Protein AF-A0A7S4IMK6-F1 (afdb_monomer)

Nearest PDB structures (foldseek):
  8j07-assembly1_y  TM=9.327E-01  e=2.701E-10  Homo sapiens
  8x2u-assembly1_M  TM=8.574E-01  e=1.841E-10  Mus musculus
  7jtk-assembly1_i  TM=9.291E-01  e=7.039E-09  Chlamydomonas reinhardtii
  7jrj-assembly1_K  TM=9.302E-01  e=2.218E-05  Chlamydomonas reinhardtii
  7ung-assembly1_5  TM=8.512E-01  e=5.422E-04  Homo sapiens

Organism: NCBI:txid72548

Foldseek 3Di:
DAADAPVQAAAEEEAPPADPVVVVQADPPPSRYDHDHDAQQQQHKDFDWAADPPDDQDDDPPDDGRTDTFAMDAADPPDDPPGDAHDQAQQRGSLSHQWDKDFDLVPPTHQRDHPPDLQRHQRHNHPVSHRIDTGGGPDDCPPPPVAGNGGDARVVGDDPDDDAQDPVLLVCVPPVDDDDDDDDDDDCRLVVVCVQLDDLALVVCCVPPCRHQQVVQNDGSNRRPDDGAPDDVRSVVVCCVVPVPDPPDDDDDPVRVVCCCVPQPCPLLVVLVVVLVVVVDPDSVVSSVVSCVQPPPPDDNDDD

Mean predicted aligned error: 15.43 Å

Sequence (304 aa):
RGKMVPAGGVFVLYHPQCSDVIRTALPPDDRCSQPQTELSNGNDAMALVKLIPGVQPVVNEGASLPYNVIDCMGVFAVEVGKCGKPWPVAGVVAASKDKTLVRKSTVIAGNPVAWDCPFESSQGTNAASSEWVILKKDTTFDDALKWSLSSWEASPPRAAALLPGSFEASIAHLTSSPSMVLVLSGQGAIAKWNALLGPVDPTIAKVRCPGCLRARFGMDATRNVGFGSSNAAAAFQEIKFFFPKSLIDPVPSGKQAKDYVTEAITPTLTAGLVELCRTKPANPVQWLAAWLASNNPNSPITMD

Solvent-accessible surface area (backbone atoms only — not comparable to full-atom values): 18354 Å² total; per-residue (Å²): 133,76,74,53,63,59,93,63,45,47,72,46,78,42,49,86,85,53,56,66,73,59,65,75,55,51,59,92,53,70,41,24,43,45,80,40,91,83,68,77,81,21,50,56,51,49,70,48,66,46,72,41,88,95,50,66,89,62,84,53,91,96,53,83,69,40,46,46,68,45,23,50,44,48,56,70,85,88,64,69,100,70,78,81,54,40,42,54,35,29,61,36,79,34,38,54,33,84,35,35,77,40,74,40,59,82,61,86,68,64,46,57,44,49,55,83,42,45,89,78,12,55,38,11,63,29,70,83,65,15,47,43,44,85,45,57,55,86,64,56,48,81,85,82,60,82,41,48,68,76,37,65,71,52,55,75,65,72,76,77,82,61,56,73,59,36,70,68,34,40,53,57,54,62,69,69,50,93,76,89,85,85,87,81,84,62,92,61,36,59,62,55,51,42,59,47,37,41,48,64,38,12,74,58,6,46,71,78,38,54,85,17,49,9,30,71,67,22,77,34,45,55,53,26,81,72,87,66,56,89,45,72,69,52,38,52,53,52,44,45,69,79,40,71,84,58,94,71,75,70,83,68,50,78,64,56,49,48,51,46,43,59,70,74,42,40,64,59,51,52,54,47,53,54,51,46,71,72,67,64,57,97,53,57,69,64,50,45,53,52,51,49,68,77,62,38,90,89,52,83,85,80,82,129

Structure (mmCIF, N/CA/C/O backbone):
data_AF-A0A7S4IMK6-F1
#
_entry.id   AF-A0A7S4IMK6-F1
#
loop_
_atom_site.group_PDB
_atom_site.id
_atom_site.type_symbol
_atom_site.label_atom_id
_atom_site.label_alt_id
_atom_site.label_comp_id
_atom_site.label_asym_id
_atom_site.label_entity_id
_atom_site.label_seq_id
_atom_site.pdbx_PDB_ins_code
_atom_site.Cartn_x
_atom_site.Cartn_y
_atom_site.Cartn_z
_atom_site.occupancy
_atom_site.B_iso_or_equiv
_atom_site.auth_seq_id
_atom_site.auth_comp_id
_atom_site.auth_asym_id
_atom_site.auth_atom_id
_atom_site.pdbx_PDB_model_num
ATOM 1 N N . ARG A 1 1 ? -0.684 -16.336 -25.393 1.00 51.22 1 ARG A N 1
ATOM 2 C CA . ARG A 1 1 ? -0.253 -16.047 -24.000 1.00 51.22 1 ARG A CA 1
ATOM 3 C C . ARG A 1 1 ? 0.036 -14.550 -23.929 1.00 51.22 1 ARG A C 1
ATOM 5 O O . ARG A 1 1 ? 0.621 -14.052 -24.878 1.00 51.22 1 ARG A O 1
ATOM 12 N N . GLY A 1 2 ? -0.443 -13.832 -22.911 1.00 71.56 2 GLY A N 1
ATOM 13 C CA . GLY A 1 2 ? -0.190 -12.388 -22.782 1.00 71.56 2 GLY A CA 1
ATOM 14 C C . GLY A 1 2 ? 1.269 -12.073 -22.432 1.00 71.56 2 GLY A C 1
ATOM 15 O O . GLY A 1 2 ? 2.002 -12.967 -22.002 1.00 71.56 2 GLY A O 1
ATOM 16 N N . LYS A 1 3 ? 1.676 -10.812 -22.617 1.00 78.88 3 LYS A N 1
ATOM 17 C CA . LYS A 1 3 ? 2.961 -10.284 -22.129 1.00 78.88 3 LYS A CA 1
ATOM 18 C C . LYS A 1 3 ? 2.961 -10.216 -20.601 1.00 78.88 3 LYS A C 1
ATOM 20 O O . LYS A 1 3 ? 1.905 -10.054 -19.991 1.00 78.88 3 LYS A O 1
ATOM 25 N N . MET A 1 4 ? 4.126 -10.387 -19.984 1.00 74.00 4 MET A N 1
ATOM 26 C CA . MET A 1 4 ? 4.274 -10.468 -18.531 1.00 74.00 4 MET A CA 1
ATOM 27 C C . MET A 1 4 ? 5.659 -9.976 -18.122 1.00 74.00 4 MET A C 1
ATOM 29 O O . MET A 1 4 ? 6.632 -10.222 -18.822 1.00 74.00 4 MET A O 1
ATOM 33 N N . VAL A 1 5 ? 5.741 -9.324 -16.965 1.00 74.62 5 VAL A N 1
ATOM 34 C CA . VAL A 1 5 ? 7.001 -8.888 -16.357 1.00 74.62 5 VAL A CA 1
ATOM 35 C C . VAL A 1 5 ? 6.963 -9.297 -14.887 1.00 74.62 5 VAL A C 1
ATOM 37 O O . VAL A 1 5 ? 6.050 -8.868 -14.176 1.00 74.62 5 VAL A O 1
ATOM 40 N N . PRO A 1 6 ? 7.886 -10.150 -14.411 1.00 70.62 6 PRO A N 1
ATOM 41 C CA . PRO A 1 6 ? 8.004 -10.450 -12.988 1.00 70.62 6 PRO A CA 1
ATOM 42 C C . PRO A 1 6 ? 8.320 -9.193 -12.169 1.00 70.62 6 PRO A C 1
ATOM 44 O O . PRO A 1 6 ? 8.852 -8.213 -12.688 1.00 70.62 6 PRO A O 1
ATOM 47 N N . ALA A 1 7 ? 8.043 -9.217 -10.865 1.00 68.75 7 ALA A N 1
ATOM 48 C CA . ALA A 1 7 ? 8.481 -8.140 -9.981 1.00 68.75 7 ALA A CA 1
ATOM 49 C C . ALA A 1 7 ? 10.016 -8.001 -10.032 1.00 68.75 7 ALA A C 1
ATOM 51 O O . ALA A 1 7 ? 10.724 -8.985 -9.845 1.00 68.75 7 ALA A O 1
ATOM 52 N N . GLY A 1 8 ? 10.515 -6.789 -10.305 1.00 68.69 8 GLY A N 1
ATOM 53 C CA . GLY A 1 8 ? 11.949 -6.527 -10.511 1.00 68.69 8 GLY A CA 1
ATOM 54 C C . GLY A 1 8 ? 12.493 -6.965 -11.879 1.00 68.69 8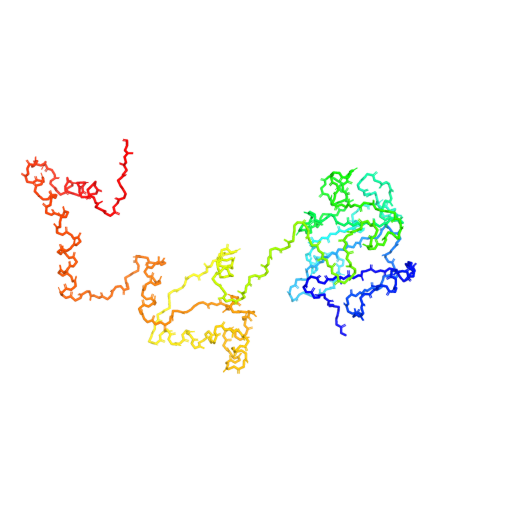 GLY A C 1
ATOM 55 O O . GLY A 1 8 ? 13.666 -6.742 -12.168 1.00 68.69 8 GLY A O 1
ATOM 56 N N . GLY A 1 9 ? 11.648 -7.568 -12.719 1.00 69.94 9 GLY A N 1
ATOM 57 C CA . GLY A 1 9 ? 11.980 -7.927 -14.089 1.00 69.94 9 GLY A CA 1
ATOM 58 C C . GLY A 1 9 ? 11.972 -6.722 -15.026 1.00 69.94 9 GLY A C 1
ATOM 59 O O . GLY A 1 9 ? 11.394 -5.674 -14.732 1.00 69.94 9 GLY A O 1
ATOM 60 N N . VAL A 1 10 ? 12.600 -6.905 -16.182 1.00 75.31 10 VAL A N 1
ATOM 61 C CA . VAL A 1 10 ? 12.696 -5.905 -17.246 1.00 75.31 10 VAL A CA 1
ATOM 62 C C . VAL A 1 10 ? 11.783 -6.317 -18.397 1.00 75.31 10 VAL A C 1
ATOM 64 O O . VAL A 1 10 ? 11.742 -7.489 -18.774 1.00 75.31 10 VAL A O 1
ATOM 67 N N . PHE A 1 11 ? 11.061 -5.348 -18.963 1.00 79.44 11 PHE A N 1
ATOM 68 C CA . PHE A 1 11 ? 10.372 -5.516 -20.239 1.00 79.44 11 PHE A CA 1
ATOM 69 C C . PHE A 1 11 ? 11.110 -4.763 -21.333 1.00 79.44 11 PHE A C 1
ATOM 71 O O . PHE A 1 11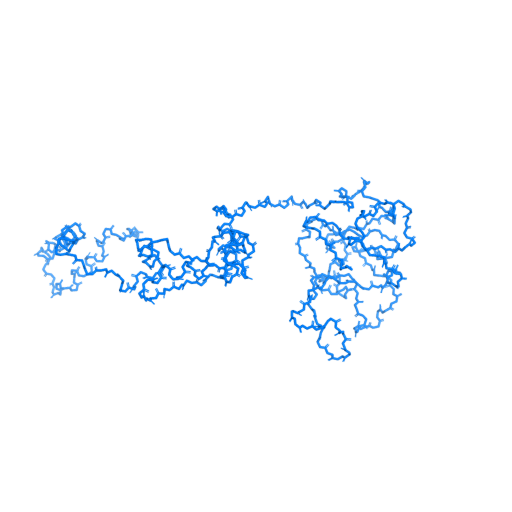 ? 11.350 -3.565 -21.194 1.00 79.44 11 PHE A O 1
ATOM 78 N N . VAL A 1 12 ? 11.443 -5.447 -22.425 1.00 80.81 12 VAL A N 1
ATOM 79 C CA . VAL A 1 12 ? 12.240 -4.852 -23.503 1.00 80.81 12 VAL A CA 1
ATOM 80 C C . VAL A 1 12 ? 11.377 -4.591 -24.731 1.00 80.81 12 VAL A C 1
ATOM 82 O O . VAL A 1 12 ? 10.888 -5.519 -25.375 1.00 80.81 12 VAL A O 1
ATOM 85 N N . LEU A 1 13 ? 11.229 -3.316 -25.085 1.00 82.06 13 LEU A N 1
ATOM 86 C CA . LEU A 1 13 ? 10.708 -2.881 -26.381 1.00 82.06 13 LEU A CA 1
ATOM 87 C C . LEU A 1 13 ? 11.893 -2.646 -27.315 1.00 82.06 13 LEU A C 1
ATOM 89 O O . LEU A 1 13 ? 12.803 -1.897 -26.965 1.00 82.06 13 LEU A O 1
ATOM 93 N N . TYR A 1 14 ? 11.913 -3.308 -28.473 1.00 81.50 14 TYR A N 1
ATOM 94 C CA . TYR A 1 14 ? 13.054 -3.231 -29.390 1.00 81.50 14 TYR A CA 1
ATOM 95 C C . TYR A 1 14 ? 12.622 -3.191 -30.853 1.00 81.50 14 TYR A C 1
ATOM 97 O O . TYR A 1 14 ? 11.609 -3.771 -31.232 1.00 81.50 14 TYR A O 1
ATOM 105 N N . HIS A 1 15 ? 13.422 -2.542 -31.696 1.00 84.94 15 HIS A N 1
ATOM 106 C CA . HIS A 1 15 ? 13.248 -2.614 -33.142 1.00 84.94 15 HIS A CA 1
ATOM 107 C C . HIS A 1 15 ? 14.004 -3.833 -33.698 1.00 84.94 15 HIS A C 1
ATOM 109 O O . HIS A 1 15 ? 15.162 -4.024 -33.322 1.00 84.94 15 HIS A O 1
ATOM 115 N N . PRO A 1 16 ? 13.443 -4.641 -34.620 1.00 84.75 16 PRO A N 1
ATOM 116 C CA . PRO A 1 16 ? 14.133 -5.821 -35.160 1.00 84.75 16 PRO A CA 1
ATOM 117 C C . PRO A 1 16 ? 15.492 -5.530 -35.816 1.00 84.75 16 PRO A C 1
ATOM 119 O O . PRO A 1 16 ? 16.365 -6.395 -35.843 1.00 84.75 16 PRO A O 1
ATOM 122 N N . GLN A 1 17 ? 15.693 -4.304 -36.308 1.00 84.50 17 GLN A N 1
ATOM 123 C CA . GLN A 1 17 ? 16.962 -3.842 -36.888 1.00 84.50 17 GLN A CA 1
ATOM 124 C C . GLN A 1 17 ? 17.967 -3.292 -35.853 1.00 84.50 17 GLN A C 1
ATOM 126 O O . GLN A 1 17 ? 18.958 -2.687 -36.254 1.00 84.50 17 GLN A O 1
ATOM 131 N N . CYS A 1 18 ? 17.742 -3.456 -34.541 1.00 79.94 18 CYS A N 1
ATOM 132 C CA . CYS A 1 18 ? 18.736 -3.076 -33.528 1.00 79.94 18 CYS A CA 1
ATOM 133 C C . CYS A 1 18 ? 20.044 -3.882 -33.679 1.00 79.94 18 CYS A C 1
ATOM 135 O O . CYS A 1 18 ? 20.118 -4.826 -34.468 1.00 79.94 18 CYS A O 1
ATOM 137 N N . SER A 1 19 ? 21.104 -3.502 -32.963 1.00 83.69 19 SER A N 1
ATOM 138 C CA . SER A 1 19 ? 22.389 -4.205 -33.050 1.00 83.69 19 SER A CA 1
ATOM 139 C C . SER A 1 19 ? 22.274 -5.683 -32.643 1.00 83.69 19 SER A C 1
ATOM 141 O O . SER A 1 19 ? 21.432 -6.054 -31.819 1.00 83.69 19 SER A O 1
ATOM 143 N N . ASP A 1 20 ? 23.141 -6.539 -33.200 1.00 84.00 20 ASP A N 1
ATOM 144 C CA . ASP A 1 20 ? 23.176 -7.970 -32.857 1.00 84.00 20 ASP A CA 1
ATOM 145 C C . ASP A 1 20 ? 23.332 -8.197 -31.355 1.00 84.00 20 ASP A C 1
ATOM 147 O O . ASP A 1 20 ? 22.626 -9.024 -30.789 1.00 84.00 20 ASP A O 1
ATOM 151 N N . VAL A 1 21 ? 24.176 -7.392 -30.705 1.00 79.94 21 VAL A N 1
ATOM 152 C CA . VAL A 1 21 ? 24.424 -7.452 -29.259 1.00 79.94 21 VAL A CA 1
ATOM 153 C C . VAL A 1 21 ? 23.125 -7.310 -28.460 1.00 79.94 21 VAL A C 1
ATOM 155 O O . VAL A 1 21 ? 22.893 -8.075 -27.525 1.00 79.94 21 VAL A O 1
ATOM 158 N N . ILE A 1 22 ? 22.245 -6.376 -28.845 1.00 78.00 22 ILE A N 1
ATOM 159 C CA . ILE A 1 22 ? 20.951 -6.175 -28.177 1.00 78.00 22 ILE A CA 1
ATOM 160 C C . ILE A 1 22 ? 20.009 -7.348 -28.466 1.00 78.00 22 ILE A C 1
ATOM 162 O O . ILE A 1 22 ? 19.368 -7.844 -27.542 1.00 78.00 22 ILE A O 1
ATOM 166 N N . ARG A 1 23 ? 19.942 -7.826 -29.719 1.00 81.81 23 ARG A N 1
ATOM 167 C CA . ARG A 1 23 ? 19.078 -8.963 -30.093 1.00 81.81 23 ARG A CA 1
ATOM 168 C C . ARG A 1 23 ? 19.442 -10.245 -29.352 1.00 81.81 23 ARG A C 1
ATOM 170 O O . ARG A 1 23 ? 18.549 -10.952 -28.895 1.00 81.81 23 ARG A O 1
ATOM 177 N N . THR A 1 24 ? 20.733 -10.547 -29.232 1.00 82.81 24 THR A N 1
ATOM 178 C CA . THR A 1 24 ? 21.207 -11.767 -28.563 1.00 82.81 24 THR A CA 1
ATOM 179 C C . THR A 1 24 ? 21.047 -11.719 -27.049 1.00 82.81 24 THR A C 1
ATOM 181 O O . THR A 1 24 ? 21.027 -12.767 -26.413 1.00 82.81 24 THR A O 1
ATOM 184 N N . ALA A 1 25 ? 20.931 -10.521 -26.473 1.00 79.19 25 ALA A N 1
ATOM 185 C CA . ALA A 1 25 ? 20.822 -10.324 -25.033 1.00 79.19 25 ALA A CA 1
ATOM 186 C C . ALA A 1 25 ? 19.367 -10.206 -24.532 1.00 79.19 25 ALA A C 1
ATOM 188 O O . ALA A 1 25 ? 19.149 -10.040 -23.332 1.00 79.19 25 ALA A O 1
ATOM 189 N N . LEU A 1 26 ? 18.368 -10.286 -25.425 1.00 82.06 26 LEU A N 1
ATOM 190 C CA . LEU A 1 26 ? 16.951 -10.222 -25.056 1.00 82.06 26 LEU A CA 1
ATOM 191 C C . LEU A 1 26 ? 16.582 -11.285 -24.001 1.00 82.06 26 LEU A C 1
ATOM 193 O O . LEU A 1 26 ? 17.149 -12.381 -24.009 1.00 82.06 26 LEU A O 1
ATOM 197 N N . PRO A 1 27 ? 15.598 -11.004 -23.120 1.00 78.62 27 PRO A N 1
ATOM 198 C CA . PRO A 1 27 ? 15.122 -11.978 -22.148 1.00 78.62 27 PRO A CA 1
ATOM 199 C C . PRO A 1 27 ? 14.748 -13.319 -22.808 1.00 78.62 27 PRO A C 1
ATOM 201 O O . PRO A 1 27 ? 14.028 -13.306 -23.810 1.00 78.62 27 PRO A O 1
ATOM 204 N N . PRO A 1 28 ? 15.153 -14.472 -22.234 1.00 77.69 28 PRO A N 1
ATOM 205 C CA . PRO A 1 28 ? 14.821 -15.788 -22.788 1.00 77.69 28 PRO A CA 1
ATOM 206 C C . PRO A 1 28 ? 13.312 -16.068 -22.861 1.00 77.69 28 PRO A C 1
ATOM 208 O O . PRO A 1 28 ? 12.866 -16.857 -23.690 1.00 77.69 28 PRO A O 1
ATOM 211 N N . ASP A 1 29 ? 12.524 -15.443 -21.979 1.00 81.56 29 ASP A N 1
ATOM 212 C CA . ASP A 1 29 ? 11.062 -15.488 -22.013 1.00 81.56 29 ASP A CA 1
ATOM 213 C C . ASP A 1 29 ? 10.533 -14.423 -22.986 1.00 81.56 29 ASP A C 1
ATOM 215 O O . ASP A 1 29 ? 10.597 -13.220 -22.720 1.00 81.56 29 ASP A O 1
ATOM 219 N N . ASP A 1 30 ? 9.964 -14.872 -24.103 1.00 82.38 30 ASP A N 1
ATOM 220 C CA . ASP A 1 30 ? 9.384 -14.037 -25.163 1.00 82.38 30 ASP A CA 1
ATOM 221 C C . ASP A 1 30 ? 8.196 -13.171 -24.695 1.00 82.38 30 ASP A C 1
ATOM 223 O O . ASP A 1 30 ? 7.773 -12.225 -25.374 1.00 82.38 30 ASP A O 1
ATOM 227 N N . ARG A 1 31 ? 7.652 -13.454 -23.505 1.00 82.56 31 ARG A N 1
ATOM 228 C CA . ARG A 1 31 ? 6.633 -12.624 -22.852 1.00 82.56 31 ARG A CA 1
ATOM 229 C C . ARG A 1 31 ? 7.206 -11.373 -22.202 1.00 82.56 31 ARG A C 1
ATOM 231 O O . ARG A 1 31 ? 6.407 -10.489 -21.900 1.00 82.56 31 ARG A O 1
ATOM 238 N N . CYS A 1 32 ? 8.524 -11.299 -22.007 1.00 83.00 32 CYS A N 1
ATOM 239 C CA . CYS A 1 32 ? 9.240 -10.177 -21.392 1.00 83.00 32 CYS A CA 1
ATOM 240 C C . CYS A 1 32 ? 9.838 -9.206 -22.427 1.00 83.00 32 CYS A C 1
ATOM 242 O O . CYS A 1 32 ? 10.531 -8.257 -22.066 1.00 83.00 32 CYS A O 1
ATOM 244 N N . SER A 1 33 ? 9.598 -9.420 -23.720 1.00 86.25 33 SER A N 1
ATOM 245 C CA . SER A 1 33 ? 10.023 -8.494 -24.770 1.00 86.25 33 SER A CA 1
ATOM 246 C C . SER A 1 33 ? 8.980 -8.381 -25.877 1.00 86.25 33 SER A C 1
ATOM 248 O O . SER A 1 33 ? 8.096 -9.231 -26.013 1.00 86.25 33 SER A O 1
ATOM 250 N N . GLN A 1 34 ? 9.028 -7.302 -26.656 1.00 86.31 34 GLN A N 1
ATOM 251 C CA . GLN A 1 34 ? 8.150 -7.115 -27.807 1.00 86.31 34 GLN A CA 1
ATOM 252 C C . GLN A 1 34 ? 8.872 -6.341 -28.922 1.00 86.31 34 GLN A C 1
ATOM 254 O O . GLN A 1 34 ? 9.348 -5.230 -28.669 1.00 86.31 34 GLN A O 1
ATOM 259 N N . PRO A 1 35 ? 8.919 -6.889 -30.153 1.00 87.19 35 PRO A N 1
ATOM 260 C CA . PRO A 1 35 ? 9.402 -6.146 -31.304 1.00 87.19 35 PRO A CA 1
ATOM 261 C C . PRO A 1 35 ? 8.411 -5.044 -31.704 1.00 87.19 35 PRO A C 1
ATOM 263 O O . PRO A 1 35 ? 7.194 -5.247 -31.665 1.00 87.19 35 PRO A O 1
ATOM 266 N N . GLN A 1 36 ? 8.946 -3.899 -32.119 1.00 83.69 36 GLN A N 1
ATOM 267 C CA . GLN A 1 36 ? 8.224 -2.759 -32.684 1.00 83.69 36 GLN A CA 1
ATOM 268 C C . GLN A 1 36 ? 8.763 -2.498 -34.092 1.00 83.69 36 GLN A C 1
ATOM 270 O O . GLN A 1 36 ? 9.960 -2.286 -34.248 1.00 83.69 36 GLN A O 1
ATOM 275 N N . THR A 1 37 ? 7.914 -2.560 -35.117 1.00 77.94 37 THR A N 1
ATOM 276 C CA . THR A 1 37 ? 8.317 -2.399 -36.533 1.00 77.94 37 THR A CA 1
ATOM 277 C C . THR A 1 37 ? 7.877 -1.078 -37.152 1.00 77.94 37 THR A C 1
ATOM 279 O O . THR A 1 37 ? 8.387 -0.698 -38.199 1.00 77.94 37 THR A O 1
ATOM 282 N N . GLU A 1 38 ? 6.927 -0.389 -36.526 1.00 72.75 38 GLU A N 1
ATOM 283 C CA . GLU A 1 38 ? 6.243 0.768 -37.117 1.00 72.75 38 GLU A CA 1
ATOM 284 C C . GLU A 1 38 ? 6.576 2.081 -36.394 1.00 72.75 38 GLU A C 1
ATOM 286 O O . GLU A 1 38 ? 6.586 3.135 -37.020 1.00 72.75 38 GLU A O 1
ATOM 291 N N . LEU A 1 39 ? 6.907 2.016 -35.100 1.00 69.81 39 LEU A N 1
ATOM 292 C CA . LEU A 1 39 ? 7.062 3.168 -34.206 1.00 69.81 39 LEU A CA 1
ATOM 293 C C . LEU A 1 39 ? 8.490 3.227 -33.641 1.00 69.81 39 LEU A C 1
ATOM 295 O O . LEU A 1 39 ? 8.741 2.829 -32.502 1.00 69.81 39 LEU A O 1
ATOM 299 N N . SER A 1 40 ? 9.475 3.594 -34.466 1.00 72.38 40 SER A N 1
ATOM 300 C CA . SER A 1 40 ? 10.901 3.602 -34.076 1.00 72.38 40 SER A CA 1
ATOM 301 C C . SER A 1 40 ? 11.779 4.595 -34.850 1.00 72.38 40 SER A C 1
ATOM 303 O O . SER A 1 40 ? 12.999 4.439 -34.894 1.00 72.38 40 SER A O 1
ATOM 305 N N . ASN A 1 41 ? 11.205 5.624 -35.476 1.00 79.56 41 ASN A N 1
ATOM 306 C CA . ASN A 1 41 ? 11.990 6.592 -36.261 1.00 79.56 41 ASN A CA 1
ATOM 307 C C . ASN A 1 41 ? 12.490 7.794 -35.411 1.00 79.56 41 ASN A C 1
ATOM 309 O O . ASN A 1 41 ? 13.182 8.686 -35.919 1.00 79.56 41 ASN A O 1
ATOM 313 N N . GLY A 1 42 ? 12.134 7.802 -34.120 1.00 83.69 42 GLY A N 1
ATOM 314 C CA . GLY A 1 42 ? 12.456 8.835 -33.137 1.00 83.69 42 GLY A CA 1
ATOM 315 C C . GLY A 1 42 ? 11.430 9.964 -33.026 1.00 83.69 42 GLY A C 1
ATOM 316 O O . GLY A 1 42 ? 11.621 10.831 -32.187 1.00 83.69 42 GLY A O 1
ATOM 317 N N . ASN A 1 43 ? 10.364 9.972 -33.834 1.00 83.88 43 ASN A N 1
ATOM 318 C CA . ASN A 1 43 ? 9.239 10.917 -33.763 1.00 83.88 43 ASN A CA 1
ATOM 319 C C . ASN A 1 43 ? 7.915 10.255 -33.328 1.00 83.88 43 ASN A C 1
ATOM 321 O O . ASN A 1 43 ? 6.855 10.875 -33.431 1.00 83.88 43 ASN A O 1
ATOM 325 N N . ASP A 1 44 ? 8.000 9.033 -32.792 1.00 83.75 44 ASP A N 1
ATOM 326 C CA . ASP A 1 44 ? 6.881 8.226 -32.303 1.00 83.75 44 ASP A CA 1
ATOM 327 C C . ASP A 1 44 ? 6.742 8.274 -30.772 1.00 83.75 44 ASP A C 1
ATOM 329 O O . ASP A 1 44 ? 7.732 8.212 -30.041 1.00 83.75 44 ASP A O 1
ATOM 333 N N . ALA A 1 45 ? 5.512 8.419 -30.278 1.00 83.31 45 ALA A N 1
ATOM 334 C CA . ALA A 1 45 ? 5.236 8.522 -28.848 1.00 83.31 45 ALA A CA 1
ATOM 335 C C . ALA A 1 45 ? 4.839 7.169 -28.249 1.00 83.31 45 ALA A C 1
ATOM 337 O O . ALA A 1 45 ? 4.156 6.360 -28.879 1.00 83.31 45 ALA A O 1
ATOM 338 N N . MET A 1 46 ? 5.251 6.932 -27.006 1.00 84.69 46 MET A N 1
ATOM 339 C CA . MET A 1 46 ? 4.988 5.696 -26.269 1.00 84.69 46 MET A CA 1
ATOM 340 C C . MET A 1 46 ? 4.552 6.013 -24.843 1.00 84.69 46 MET A C 1
ATOM 342 O O . MET A 1 46 ? 5.074 6.930 -24.214 1.00 84.69 46 MET A O 1
ATOM 346 N N . ALA A 1 47 ? 3.582 5.264 -24.322 1.00 86.56 47 ALA A N 1
ATOM 347 C CA . ALA A 1 47 ? 3.053 5.470 -22.981 1.00 86.56 47 ALA A CA 1
ATOM 348 C C . ALA A 1 47 ? 2.873 4.145 -22.252 1.00 86.56 47 ALA A C 1
ATOM 350 O O . ALA A 1 47 ? 2.402 3.156 -22.819 1.00 86.56 47 ALA A O 1
ATOM 351 N N . LEU A 1 48 ? 3.201 4.157 -20.963 1.00 86.62 48 LEU A N 1
ATOM 352 C CA . LEU A 1 48 ? 2.764 3.138 -20.027 1.00 86.62 48 LEU A CA 1
ATOM 353 C C . LEU A 1 48 ? 1.380 3.528 -19.520 1.00 86.62 48 LEU A C 1
ATOM 355 O O . LEU A 1 48 ? 1.192 4.630 -19.005 1.00 86.62 48 LEU A O 1
ATOM 359 N N . VAL A 1 49 ? 0.414 2.621 -19.640 1.00 87.19 49 VAL A N 1
ATOM 360 C CA . VAL A 1 49 ? -0.983 2.912 -19.314 1.00 87.19 49 VAL A CA 1
ATOM 361 C C . VAL A 1 49 ? -1.583 1.863 -18.385 1.00 87.19 49 VAL A C 1
ATOM 363 O O . VAL A 1 49 ? -1.259 0.677 -18.453 1.00 87.19 49 VAL A O 1
ATOM 366 N N . LYS A 1 50 ? -2.494 2.302 -17.517 1.00 86.56 50 LYS A N 1
ATOM 367 C CA . LYS A 1 50 ? -3.329 1.442 -16.678 1.00 86.56 50 LYS A CA 1
ATOM 368 C C . LYS A 1 50 ? -4.728 1.382 -17.267 1.00 86.56 50 LYS A C 1
ATOM 370 O O . LYS A 1 50 ? -5.434 2.387 -17.257 1.00 86.56 50 LYS A O 1
ATOM 375 N N . LEU A 1 51 ? -5.133 0.205 -17.732 1.00 83.56 51 LEU A N 1
ATOM 376 C CA . LEU A 1 51 ? -6.495 -0.019 -18.217 1.00 83.56 51 LEU A CA 1
ATOM 377 C C . LEU A 1 51 ? -7.519 0.223 -17.104 1.00 83.56 51 LEU A C 1
ATOM 379 O O . LEU A 1 51 ? -7.298 -0.151 -15.946 1.00 83.56 51 LEU A O 1
ATOM 383 N N . ILE A 1 52 ? -8.648 0.826 -17.470 1.00 83.94 52 ILE A N 1
ATOM 384 C CA . ILE A 1 52 ? -9.782 0.994 -16.565 1.00 83.94 52 ILE A CA 1
ATOM 385 C C . ILE A 1 52 ? -10.528 -0.351 -16.486 1.00 83.94 52 ILE A C 1
ATOM 387 O O . ILE A 1 52 ? -10.930 -0.886 -17.523 1.00 83.94 52 ILE A O 1
ATOM 391 N N . PRO A 1 53 ? -10.713 -0.938 -15.287 1.00 83.75 53 PRO A N 1
ATOM 392 C CA . PRO A 1 53 ? -11.406 -2.215 -15.149 1.00 83.75 53 PRO A CA 1
ATOM 393 C C . PRO A 1 53 ? -12.804 -2.187 -15.774 1.00 83.75 53 PRO A C 1
ATOM 395 O O . PRO A 1 53 ? -13.580 -1.269 -15.525 1.00 83.75 53 PRO A O 1
ATOM 398 N N . GLY A 1 54 ? -13.128 -3.208 -16.569 1.00 81.38 54 GLY A N 1
ATOM 399 C CA . GLY A 1 54 ? -14.428 -3.328 -17.236 1.00 81.38 54 GLY A CA 1
ATOM 400 C C . GLY A 1 54 ? -14.579 -2.506 -18.520 1.00 81.38 54 GLY A C 1
ATOM 401 O O . GLY A 1 54 ? -15.596 -2.646 -19.194 1.00 81.38 54 GLY A O 1
ATOM 402 N N . VAL A 1 55 ? -13.577 -1.706 -18.896 1.00 81.00 55 VAL A N 1
ATOM 403 C CA . VAL A 1 55 ? -13.562 -0.958 -20.159 1.00 81.00 55 VAL A CA 1
ATOM 404 C C . VAL A 1 55 ? -12.710 -1.708 -21.181 1.00 81.00 55 VAL A C 1
ATOM 406 O O . VAL A 1 55 ? -11.607 -2.163 -20.880 1.00 81.00 55 VAL A O 1
ATOM 409 N N . GLN A 1 56 ? -13.229 -1.861 -22.400 1.00 78.75 56 GLN A N 1
ATOM 410 C CA . GLN A 1 56 ? -12.465 -2.455 -23.494 1.00 78.75 56 GLN A CA 1
ATOM 411 C C . GLN A 1 56 ? -11.348 -1.496 -23.932 1.00 78.75 56 GLN A C 1
ATOM 413 O O . GLN A 1 56 ? -11.604 -0.296 -24.039 1.00 78.75 56 GLN A O 1
ATOM 418 N N . PRO A 1 57 ? -10.129 -1.985 -24.223 1.00 73.69 57 PRO A N 1
ATOM 419 C CA . PRO A 1 57 ? -8.990 -1.157 -24.622 1.00 73.69 57 PRO A CA 1
ATOM 420 C C . PRO A 1 57 ? -9.099 -0.719 -26.094 1.00 73.69 57 PRO A C 1
ATOM 422 O O . PRO A 1 57 ? -8.185 -0.923 -26.887 1.00 73.69 57 PRO A O 1
ATOM 425 N N . VAL A 1 58 ? -10.245 -0.156 -26.474 1.00 76.81 58 VAL A N 1
ATOM 426 C CA . VAL A 1 58 ? -10.529 0.345 -27.819 1.00 76.81 58 VAL A CA 1
ATOM 427 C C . VAL A 1 58 ? -10.572 1.864 -27.748 1.00 76.81 58 VAL A C 1
ATOM 429 O O . VAL A 1 58 ? -11.356 2.433 -26.990 1.00 76.81 58 VAL A O 1
ATOM 432 N N . VAL A 1 59 ? -9.708 2.518 -28.520 1.00 71.94 59 VAL A N 1
ATOM 433 C CA . VAL A 1 59 ? -9.689 3.977 -28.643 1.00 71.94 59 VAL A CA 1
ATOM 434 C C . VAL A 1 59 ? -10.617 4.356 -29.791 1.00 71.94 59 VAL A C 1
ATOM 436 O O . VAL A 1 59 ? -10.333 4.033 -30.941 1.00 71.94 59 VAL A O 1
ATOM 439 N N . ASN A 1 60 ? -11.730 5.014 -29.470 1.00 72.44 60 ASN A N 1
ATOM 440 C CA . ASN A 1 60 ? -12.637 5.592 -30.458 1.00 72.44 60 ASN A CA 1
ATOM 441 C C . ASN A 1 60 ? -12.410 7.102 -30.531 1.00 72.44 60 ASN A C 1
ATOM 443 O O . ASN A 1 60 ? -12.181 7.751 -29.509 1.00 72.44 60 ASN A O 1
ATOM 447 N N . GLU A 1 61 ? -12.499 7.662 -31.732 1.00 71.12 61 GLU A N 1
ATOM 448 C CA . GLU A 1 61 ? -12.380 9.102 -31.946 1.00 71.12 61 GLU A CA 1
ATOM 449 C C . GLU A 1 61 ? -13.452 9.864 -31.142 1.00 71.12 61 GLU A C 1
ATOM 451 O O . GLU A 1 61 ? -14.622 9.481 -31.124 1.00 71.12 61 GLU A O 1
ATOM 456 N N . GLY A 1 62 ? -13.043 10.912 -30.418 1.00 65.44 62 GLY A N 1
ATOM 457 C CA . GLY A 1 62 ? -13.931 11.726 -29.576 1.00 65.44 62 GLY A CA 1
ATOM 458 C C . GLY A 1 62 ? -14.364 11.098 -28.242 1.00 65.44 62 GLY A C 1
ATOM 459 O O . GLY A 1 62 ? -15.062 11.756 -27.470 1.00 65.44 62 GLY A O 1
ATOM 460 N N . ALA A 1 63 ? -13.957 9.862 -27.935 1.00 70.25 63 ALA A N 1
ATOM 461 C CA . ALA A 1 63 ? -14.236 9.215 -26.654 1.00 70.25 63 ALA A CA 1
ATOM 462 C C . ALA A 1 63 ? -13.099 9.425 -25.641 1.00 70.25 63 ALA A C 1
ATOM 464 O O . ALA A 1 63 ? -11.931 9.574 -26.002 1.00 70.25 63 ALA A O 1
ATOM 465 N N . SER A 1 64 ? -13.430 9.384 -24.348 1.00 74.38 64 SER A N 1
ATOM 466 C CA . SER A 1 64 ? -12.418 9.319 -23.290 1.00 74.38 64 SER A CA 1
ATOM 467 C C . SER A 1 64 ? -11.560 8.062 -23.449 1.00 74.38 64 SER A C 1
ATOM 469 O O . SER A 1 64 ? -12.073 6.984 -23.757 1.00 74.38 64 SER A O 1
ATOM 471 N N . LEU A 1 65 ? -10.252 8.191 -23.217 1.00 80.88 65 LEU A N 1
ATOM 472 C CA . LEU A 1 65 ? -9.322 7.069 -23.334 1.00 80.88 65 LEU A CA 1
ATOM 473 C C . LEU A 1 65 ? -9.685 5.959 -22.325 1.00 80.88 65 LEU A C 1
ATOM 475 O O . LEU A 1 65 ? -9.959 6.260 -21.161 1.00 80.88 65 LEU A O 1
ATOM 479 N N . PRO A 1 66 ? -9.645 4.668 -22.712 1.00 85.25 66 PRO A N 1
ATOM 480 C CA . PRO A 1 66 ? -10.014 3.547 -21.839 1.00 85.25 66 PRO A CA 1
ATOM 481 C C . PRO A 1 66 ? -8.925 3.199 -20.803 1.00 85.25 66 PRO A C 1
ATOM 483 O O . PRO A 1 66 ? -8.876 2.090 -20.259 1.00 85.25 66 PRO A O 1
ATOM 486 N N . TYR A 1 67 ? -8.006 4.129 -20.551 1.00 86.31 67 TYR A N 1
ATOM 487 C CA . TYR A 1 67 ? -6.835 3.938 -19.717 1.00 86.31 67 TYR A CA 1
ATOM 488 C C . TYR A 1 67 ? -6.342 5.255 -19.121 1.00 86.31 67 TYR A C 1
ATOM 490 O O . TYR A 1 67 ? -6.528 6.328 -19.688 1.00 86.31 67 TYR A O 1
ATOM 498 N N . ASN A 1 68 ? -5.640 5.143 -17.996 1.00 87.75 68 ASN A N 1
ATOM 499 C CA . ASN A 1 68 ? -4.892 6.240 -17.395 1.00 87.75 68 ASN A CA 1
ATOM 500 C C . ASN A 1 68 ? -3.423 6.135 -17.805 1.00 87.75 68 ASN A C 1
ATOM 502 O O . ASN A 1 68 ? -2.820 5.073 -17.640 1.00 87.75 68 ASN A O 1
ATOM 506 N N . VAL A 1 69 ? -2.838 7.221 -18.305 1.00 87.12 69 VAL A N 1
ATOM 507 C CA . VAL A 1 69 ? -1.394 7.288 -18.567 1.00 87.12 69 VAL A CA 1
ATOM 508 C C . VAL A 1 69 ? -0.650 7.335 -17.231 1.00 87.12 69 VAL A C 1
ATOM 510 O O . VAL A 1 69 ? -1.000 8.112 -16.347 1.00 87.12 69 VAL A O 1
ATOM 513 N N . ILE A 1 70 ? 0.348 6.466 -17.073 1.00 90.62 70 ILE A N 1
ATOM 514 C CA . ILE A 1 70 ? 1.232 6.408 -15.901 1.00 90.62 70 ILE A CA 1
ATOM 515 C C . ILE A 1 70 ? 2.546 7.139 -16.193 1.00 90.62 70 ILE A C 1
ATOM 517 O O . ILE A 1 70 ? 3.040 7.876 -15.347 1.00 90.62 70 ILE A O 1
ATOM 521 N N . ASP A 1 71 ? 3.121 6.916 -17.373 1.00 90.94 71 ASP A N 1
ATOM 522 C CA . ASP A 1 71 ? 4.362 7.542 -17.836 1.00 90.94 71 ASP A CA 1
ATOM 523 C C . ASP A 1 71 ? 4.321 7.644 -19.359 1.00 90.94 71 ASP A C 1
ATOM 525 O O . ASP A 1 71 ? 3.699 6.798 -20.014 1.00 90.94 71 ASP A O 1
ATOM 529 N N . CYS A 1 72 ? 4.990 8.642 -19.930 1.00 89.19 72 CYS A N 1
ATOM 530 C CA . CYS A 1 72 ? 5.076 8.774 -21.378 1.00 89.19 72 CYS A CA 1
ATOM 531 C C . CYS A 1 72 ? 6.419 9.302 -21.888 1.00 89.19 72 CYS A C 1
ATOM 533 O O . CYS A 1 72 ? 7.167 10.012 -21.211 1.00 89.19 72 CYS A O 1
ATOM 535 N N . MET A 1 73 ? 6.679 8.954 -23.145 1.00 88.31 73 MET A N 1
ATOM 536 C CA . MET A 1 73 ? 7.750 9.461 -23.985 1.00 88.31 73 MET A CA 1
ATOM 537 C C . MET A 1 73 ? 7.143 10.031 -25.266 1.00 88.31 73 MET A C 1
ATOM 539 O O . MET A 1 73 ? 6.384 9.343 -25.946 1.00 88.31 73 MET A O 1
ATOM 543 N N . GLY A 1 74 ? 7.510 11.262 -25.615 1.00 87.25 74 GLY A N 1
ATOM 544 C CA . GLY A 1 74 ? 7.052 11.931 -26.834 1.00 87.25 74 GLY A CA 1
ATOM 545 C C . GLY A 1 74 ? 5.694 12.628 -26.698 1.00 87.25 74 GLY A C 1
ATOM 546 O O . GLY A 1 74 ? 5.214 12.901 -25.596 1.00 87.25 74 GLY A O 1
ATOM 547 N N . VAL A 1 75 ? 5.108 12.963 -27.849 1.00 81.75 75 VAL A N 1
ATOM 548 C CA . VAL A 1 75 ? 3.831 13.687 -27.983 1.00 81.75 75 VAL A CA 1
ATOM 549 C C . VAL A 1 75 ? 2.876 12.871 -28.855 1.00 81.75 75 VAL A C 1
ATOM 551 O O . VAL A 1 75 ? 3.233 12.491 -29.970 1.00 81.75 75 VAL A O 1
ATOM 554 N N . PHE A 1 76 ? 1.663 12.602 -28.366 1.00 77.25 76 PHE A N 1
ATOM 555 C CA . PHE A 1 76 ? 0.632 11.881 -29.118 1.00 77.25 76 PHE A CA 1
ATOM 556 C C . PHE A 1 76 ? -0.164 12.859 -29.996 1.00 77.25 76 PHE A C 1
ATOM 558 O O . PHE A 1 76 ? -0.672 13.867 -29.517 1.00 77.25 76 PHE A O 1
ATOM 565 N N . ALA A 1 77 ? -0.259 12.558 -31.292 1.00 59.28 77 ALA A N 1
ATOM 566 C CA . ALA A 1 77 ? -0.512 13.496 -32.393 1.00 59.28 77 ALA A CA 1
ATOM 567 C C . ALA A 1 77 ? -1.897 14.182 -32.485 1.00 59.2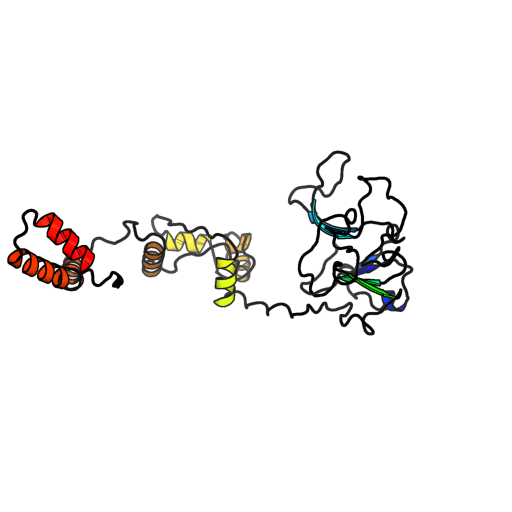8 77 ALA A C 1
ATOM 569 O O . ALA A 1 77 ? -2.210 14.742 -33.534 1.00 59.28 77 ALA A O 1
ATOM 570 N N . VAL A 1 78 ? -2.734 14.173 -31.445 1.00 53.31 78 VAL A N 1
ATOM 571 C CA . VAL A 1 78 ? -4.009 14.922 -31.480 1.00 53.31 78 VAL A CA 1
ATOM 572 C C . VAL A 1 78 ? -3.853 16.401 -31.133 1.00 53.31 78 VAL A C 1
ATOM 574 O O . VAL A 1 78 ? -4.749 17.186 -31.432 1.00 53.31 78 VAL A O 1
ATOM 577 N N . GLU A 1 79 ? -2.706 16.813 -30.597 1.00 49.34 79 GLU A N 1
ATOM 578 C CA . GLU A 1 79 ? -2.440 18.215 -30.300 1.00 49.34 79 GLU A CA 1
ATOM 579 C C . GLU A 1 79 ? -1.186 18.707 -31.033 1.00 49.34 79 GLU A C 1
ATOM 581 O O . GLU A 1 79 ? -0.068 18.263 -30.796 1.00 49.34 79 GLU A O 1
ATOM 586 N N . VAL A 1 80 ? -1.396 19.713 -31.888 1.00 48.12 80 VAL A N 1
ATOM 587 C CA . VAL A 1 80 ? -0.380 20.599 -32.477 1.00 48.12 80 VAL A CA 1
ATOM 588 C C . VAL A 1 80 ? 0.427 19.994 -33.640 1.00 48.12 80 VAL A C 1
ATOM 590 O O . VAL A 1 80 ? 0.951 18.891 -33.570 1.00 48.12 80 VAL A O 1
ATOM 593 N N . GLY A 1 81 ? 0.585 20.764 -34.726 1.00 47.22 81 GLY A N 1
ATOM 594 C CA . GLY A 1 81 ? 1.376 20.451 -35.932 1.00 47.22 81 GLY A CA 1
ATOM 595 C C . GLY A 1 81 ? 2.894 20.303 -35.718 1.00 47.22 81 GLY A C 1
ATOM 596 O O . GLY A 1 81 ? 3.688 20.880 -36.456 1.00 47.22 81 GLY A O 1
ATOM 597 N N . LYS A 1 82 ? 3.298 19.542 -34.697 1.00 53.19 82 LYS A N 1
ATOM 598 C CA . LYS A 1 82 ? 4.666 19.137 -34.345 1.00 53.19 82 LYS A CA 1
ATOM 599 C C . LYS A 1 82 ? 4.961 17.682 -34.742 1.00 53.19 82 LYS A C 1
ATOM 601 O O . LYS A 1 82 ? 5.929 17.094 -34.267 1.00 53.19 82 LYS A O 1
ATOM 606 N N . CYS A 1 83 ? 4.144 17.085 -35.602 1.00 55.00 83 CYS A N 1
ATOM 607 C CA . CYS A 1 83 ? 4.377 15.744 -36.119 1.00 55.00 83 CYS A CA 1
ATOM 608 C C . CYS A 1 83 ? 5.612 15.713 -37.041 1.00 55.00 83 CYS A C 1
ATOM 610 O O . CYS A 1 83 ? 5.824 16.596 -37.873 1.00 55.00 83 CYS A O 1
ATOM 612 N N . GLY A 1 84 ? 6.448 14.682 -36.886 1.00 65.12 84 GLY A N 1
ATOM 613 C CA . GLY A 1 84 ? 7.435 14.309 -37.903 1.00 65.12 84 GLY A CA 1
ATOM 614 C C . GLY A 1 84 ? 8.914 14.537 -37.575 1.00 65.12 84 GLY A C 1
ATOM 615 O O . GLY A 1 84 ? 9.757 14.123 -38.372 1.00 65.12 84 GLY A O 1
ATOM 616 N N . LYS A 1 85 ? 9.282 15.137 -36.434 1.00 80.00 85 LYS A N 1
ATOM 617 C CA . LYS A 1 85 ? 10.699 15.346 -36.069 1.00 80.00 85 LYS A CA 1
ATOM 618 C C . LYS A 1 85 ? 11.064 14.667 -34.753 1.00 80.00 85 LYS A C 1
ATOM 620 O O . LYS A 1 85 ? 10.252 14.689 -33.834 1.00 80.00 85 LYS A O 1
ATOM 625 N N . PRO A 1 86 ? 12.294 14.142 -34.629 1.00 88.31 86 PRO A N 1
ATOM 626 C CA . PRO A 1 86 ? 12.768 13.664 -33.348 1.00 88.31 86 PRO A CA 1
ATOM 627 C C . PRO A 1 86 ? 12.825 14.774 -32.304 1.00 88.31 86 PRO A C 1
ATOM 629 O O . PRO A 1 86 ? 13.310 15.879 -32.562 1.00 88.31 86 PRO A O 1
ATOM 632 N N . TRP A 1 87 ? 12.365 14.455 -31.104 1.00 88.25 87 TRP A N 1
ATOM 633 C CA . TRP A 1 87 ? 12.380 15.335 -29.946 1.00 88.25 87 TRP A CA 1
ATOM 634 C C . TRP A 1 87 ? 13.789 15.588 -29.404 1.00 88.25 87 TRP A C 1
ATOM 636 O O . TRP A 1 87 ? 14.586 14.642 -29.321 1.00 88.25 87 TRP A O 1
ATOM 646 N N . PRO A 1 88 ? 14.093 16.831 -28.980 1.00 91.06 88 PRO A N 1
ATOM 647 C CA . PRO A 1 88 ? 15.248 17.092 -28.133 1.00 91.06 88 PRO A CA 1
ATOM 648 C C . PRO A 1 88 ? 15.073 16.402 -26.775 1.00 91.06 88 PRO A C 1
ATOM 650 O O . PRO A 1 88 ? 13.951 16.144 -26.376 1.00 91.06 88 PRO A O 1
ATOM 653 N N . VAL A 1 89 ? 16.135 16.086 -26.043 1.00 93.94 89 VAL A N 1
ATOM 654 C CA . VAL A 1 89 ? 16.025 15.570 -24.662 1.00 93.94 89 VAL A CA 1
ATOM 655 C C . VAL A 1 89 ? 17.242 16.050 -23.888 1.00 93.94 89 VAL A C 1
ATOM 657 O O . VAL A 1 89 ? 18.354 16.002 -24.417 1.00 93.94 89 VAL A O 1
ATOM 660 N N . ALA A 1 90 ? 17.050 16.552 -22.666 1.00 94.44 90 ALA A N 1
ATOM 661 C CA . ALA A 1 90 ? 18.130 17.088 -21.833 1.00 94.44 90 ALA A CA 1
ATOM 662 C C . ALA A 1 90 ? 19.005 18.143 -22.549 1.00 94.44 90 ALA A C 1
ATOM 664 O O . ALA A 1 90 ? 20.213 18.215 -22.325 1.00 94.44 90 ALA A O 1
ATOM 665 N N . GLY A 1 91 ? 18.403 18.945 -23.435 1.00 91.31 91 GLY A N 1
ATOM 666 C CA . GLY A 1 91 ? 19.099 19.974 -24.222 1.00 91.31 91 GLY A CA 1
ATOM 667 C C . GLY A 1 91 ? 19.835 19.462 -25.465 1.00 91.31 91 GLY A C 1
ATOM 668 O O . GLY A 1 91 ? 20.367 20.259 -26.234 1.00 91.31 91 GLY A O 1
ATOM 669 N N . VAL A 1 92 ? 19.844 18.149 -25.711 1.00 93.50 92 VAL A N 1
ATOM 670 C CA . VAL A 1 92 ? 20.428 17.556 -26.919 1.00 93.50 92 VAL A CA 1
ATOM 671 C C . VAL A 1 92 ? 19.380 17.538 -28.026 1.00 93.50 92 VAL A C 1
ATOM 673 O O . VAL A 1 92 ? 18.312 16.948 -27.872 1.00 93.50 92 VAL A O 1
ATOM 676 N N . VAL A 1 93 ? 19.685 18.176 -29.157 1.00 91.06 93 VAL A N 1
ATOM 677 C CA . VAL A 1 93 ? 18.800 18.233 -30.331 1.00 91.06 93 VAL A CA 1
ATOM 678 C C . VAL A 1 93 ? 18.551 16.827 -30.881 1.00 91.06 93 VAL A C 1
ATOM 680 O O . VAL A 1 93 ? 19.495 16.059 -31.051 1.00 91.06 93 VAL A O 1
ATOM 683 N N . ALA A 1 94 ? 17.286 16.510 -31.183 1.00 89.62 94 ALA A N 1
ATOM 684 C CA . ALA A 1 94 ? 16.866 15.247 -31.800 1.00 89.62 94 ALA A CA 1
ATOM 685 C C . ALA A 1 94 ? 17.311 13.973 -31.044 1.00 89.62 94 ALA A C 1
ATOM 687 O O . ALA A 1 94 ? 17.441 12.914 -31.649 1.00 89.62 94 ALA A O 1
ATOM 688 N N . ALA A 1 95 ? 17.538 14.059 -29.728 1.00 90.94 95 ALA A N 1
ATOM 689 C CA . ALA A 1 95 ? 18.080 12.968 -28.917 1.00 90.94 95 ALA A CA 1
ATOM 690 C C . ALA A 1 95 ? 17.195 11.717 -28.837 1.00 90.94 95 ALA A C 1
ATOM 692 O O . ALA A 1 95 ? 17.684 10.647 -28.511 1.00 90.94 95 ALA A O 1
ATOM 693 N N . SER A 1 96 ? 15.907 11.824 -29.137 1.00 89.62 96 SER A N 1
ATOM 694 C CA . SER A 1 96 ? 15.023 10.654 -29.274 1.00 89.62 96 SER A CA 1
ATOM 695 C C . SER A 1 96 ? 15.309 9.800 -30.515 1.00 89.62 96 SER A C 1
ATOM 697 O O . SER A 1 96 ? 14.824 8.675 -30.601 1.00 89.62 96 SER A O 1
ATOM 699 N N . LYS A 1 97 ? 16.120 10.295 -31.458 1.00 89.12 97 LYS A N 1
ATOM 700 C CA . LYS A 1 97 ? 16.604 9.542 -32.617 1.00 89.12 97 LYS A CA 1
ATOM 701 C C . LYS A 1 97 ? 18.089 9.223 -32.469 1.00 89.12 97 LYS A C 1
ATOM 703 O O . LYS A 1 97 ? 18.889 10.088 -32.125 1.00 89.12 97 LYS A O 1
ATOM 708 N N . ASP A 1 98 ? 18.460 7.985 -32.800 1.00 85.88 98 ASP A N 1
ATOM 709 C CA . ASP A 1 98 ? 19.858 7.536 -32.886 1.00 85.88 98 ASP A CA 1
ATOM 710 C C . ASP A 1 98 ? 20.685 7.797 -31.603 1.00 85.88 98 ASP A C 1
ATOM 712 O O . ASP A 1 98 ? 21.888 8.070 -31.659 1.00 85.88 98 ASP A O 1
ATOM 716 N N . LYS A 1 99 ? 20.048 7.703 -30.429 1.00 88.31 99 LYS A N 1
ATOM 717 C CA . LYS A 1 99 ? 20.687 7.705 -29.102 1.00 88.31 99 LYS A CA 1
ATOM 718 C C . LYS A 1 99 ? 20.064 6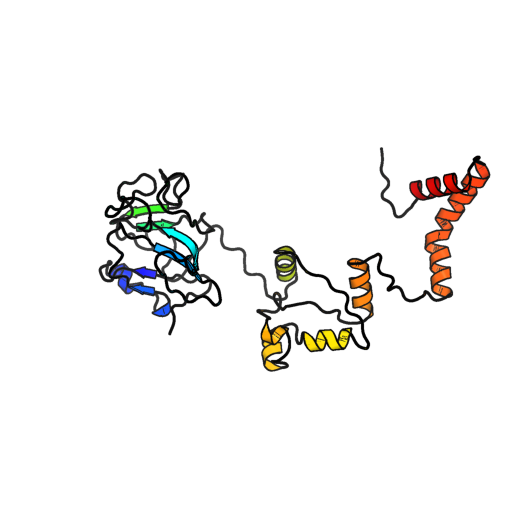.633 -28.220 1.00 88.31 99 LYS A C 1
ATOM 720 O O . LYS A 1 99 ? 18.949 6.184 -28.469 1.00 88.31 99 LYS A O 1
ATOM 725 N N . THR A 1 100 ? 20.772 6.286 -27.152 1.00 85.12 100 THR A N 1
ATOM 726 C CA . THR A 1 100 ? 20.203 5.510 -26.051 1.00 85.12 100 THR A CA 1
ATOM 727 C C . THR A 1 100 ? 19.729 6.482 -24.972 1.00 85.12 100 THR A C 1
ATOM 729 O O . THR A 1 100 ? 20.533 7.242 -24.426 1.00 85.12 100 THR A O 1
ATOM 732 N N . LEU A 1 101 ? 18.426 6.474 -24.681 1.00 88.12 101 LEU A N 1
ATOM 733 C CA . LEU A 1 101 ? 17.823 7.232 -23.585 1.00 88.12 101 LEU A CA 1
ATOM 734 C C . LEU A 1 101 ? 17.621 6.312 -22.387 1.00 88.12 101 LEU A C 1
ATOM 736 O O . LEU A 1 101 ? 16.973 5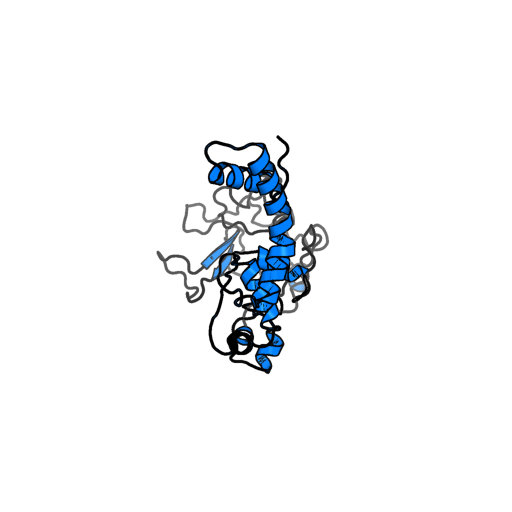.275 -22.516 1.00 88.12 101 LEU A O 1
ATOM 740 N N . VAL A 1 102 ? 18.137 6.700 -21.223 1.00 84.25 102 VAL A N 1
ATOM 741 C CA . VAL A 1 102 ? 17.943 5.937 -19.982 1.00 84.25 102 VAL A CA 1
ATOM 742 C C . VAL A 1 102 ? 17.344 6.821 -18.912 1.00 84.25 102 VAL A C 1
ATOM 744 O O . VAL A 1 102 ? 17.873 7.890 -18.616 1.00 84.25 102 VAL A O 1
ATOM 747 N N . ARG A 1 103 ? 16.225 6.383 -18.330 1.00 87.25 103 ARG A N 1
ATOM 748 C CA . ARG A 1 103 ? 15.602 7.096 -17.216 1.00 87.25 103 ARG A CA 1
ATOM 749 C C . ARG A 1 103 ? 16.546 7.046 -16.016 1.00 87.25 103 ARG A C 1
ATOM 751 O O . ARG A 1 103 ? 17.103 5.995 -15.700 1.00 87.25 103 ARG A O 1
ATOM 758 N N . LYS A 1 104 ? 16.753 8.186 -15.361 1.00 85.75 104 LYS A N 1
ATOM 759 C CA . LYS A 1 104 ? 17.597 8.273 -14.165 1.00 85.75 104 LYS A CA 1
ATOM 760 C C . LYS A 1 104 ? 17.037 7.376 -13.064 1.00 85.75 104 LYS A C 1
ATOM 762 O O . LYS A 1 104 ? 15.835 7.369 -12.827 1.00 85.75 104 LYS A O 1
ATOM 767 N N . SER A 1 105 ? 17.916 6.704 -12.325 1.00 77.12 105 SER A N 1
ATOM 768 C CA . SER A 1 105 ? 17.534 5.848 -11.192 1.00 77.12 105 SER A CA 1
ATOM 769 C C . SER A 1 105 ? 16.810 6.598 -10.069 1.00 77.12 105 SER A C 1
ATOM 771 O O . SER A 1 105 ? 16.061 5.992 -9.310 1.00 77.12 105 SER A O 1
ATOM 773 N N . THR A 1 106 ? 17.006 7.917 -9.974 1.00 80.56 106 THR A N 1
ATOM 774 C CA . THR A 1 106 ? 16.314 8.795 -9.020 1.00 80.56 106 THR A CA 1
ATOM 775 C C . THR A 1 106 ? 14.839 9.007 -9.357 1.00 80.56 106 THR A C 1
ATOM 777 O O . THR A 1 106 ? 14.091 9.516 -8.526 1.00 80.56 106 THR A O 1
ATOM 780 N N . VAL A 1 107 ? 14.407 8.652 -10.568 1.00 86.12 107 VAL A N 1
ATOM 781 C CA . VAL A 1 107 ? 13.007 8.734 -10.982 1.00 86.12 107 VAL A CA 1
ATOM 782 C C . VAL A 1 107 ? 12.301 7.466 -10.521 1.00 86.12 107 VAL A C 1
ATOM 784 O O . VAL A 1 107 ? 12.468 6.393 -11.095 1.00 86.12 107 VAL A O 1
ATOM 787 N N . ILE A 1 108 ? 11.508 7.598 -9.461 1.00 80.75 108 ILE A N 1
ATOM 788 C CA . ILE A 1 108 ? 10.810 6.476 -8.812 1.00 80.75 108 ILE A CA 1
ATOM 789 C C . ILE A 1 108 ? 9.308 6.422 -9.129 1.00 80.75 108 ILE A C 1
ATOM 791 O O . ILE A 1 108 ? 8.601 5.547 -8.631 1.00 80.75 108 ILE A O 1
ATOM 795 N N . ALA A 1 109 ? 8.814 7.354 -9.944 1.00 84.69 109 ALA A N 1
ATOM 796 C CA . ALA A 1 109 ? 7.427 7.434 -10.384 1.00 84.69 109 ALA A CA 1
ATOM 797 C C . ALA A 1 109 ? 7.365 7.868 -11.854 1.00 84.69 109 ALA A C 1
ATOM 799 O O . ALA A 1 109 ? 8.259 8.560 -12.336 1.00 84.69 109 ALA A O 1
ATOM 800 N N . GLY A 1 110 ? 6.315 7.444 -12.557 1.00 88.75 110 GLY A N 1
ATOM 801 C CA . GLY A 1 110 ? 6.066 7.856 -13.937 1.00 88.75 110 GLY A CA 1
ATOM 802 C C . GLY A 1 110 ? 5.642 9.323 -14.043 1.00 88.75 110 GLY A C 1
ATOM 803 O O . GLY A 1 110 ? 5.084 9.881 -13.098 1.00 88.75 110 GLY A O 1
ATOM 804 N N . ASN A 1 111 ? 5.894 9.928 -15.203 1.00 92.06 111 ASN A N 1
ATOM 805 C CA . ASN A 1 111 ? 5.478 11.279 -15.553 1.00 92.06 111 ASN A CA 1
ATOM 806 C C . ASN A 1 111 ? 4.529 11.212 -16.769 1.00 92.06 111 ASN A C 1
ATOM 808 O O . ASN A 1 111 ? 4.982 10.935 -17.883 1.00 92.06 111 ASN A O 1
ATOM 812 N N . PRO A 1 112 ? 3.215 11.436 -16.581 1.00 89.88 112 PRO A N 1
ATOM 813 C CA . PRO A 1 112 ? 2.228 11.312 -17.651 1.00 89.88 112 PRO A CA 1
ATOM 814 C C . PRO A 1 112 ? 2.140 12.554 -18.556 1.00 89.88 112 PRO A C 1
ATOM 816 O O . PRO A 1 112 ? 1.285 12.592 -19.440 1.00 89.88 112 PRO A O 1
ATOM 819 N N . VAL A 1 113 ? 2.966 13.582 -18.324 1.00 88.88 113 VAL A N 1
ATOM 820 C CA . VAL A 1 113 ? 2.952 14.833 -19.093 1.00 88.88 113 VAL A CA 1
ATOM 821 C C . VAL A 1 113 ? 3.649 14.634 -20.440 1.00 88.88 113 VAL A C 1
ATOM 823 O O . VAL A 1 113 ? 4.838 14.301 -20.499 1.00 88.88 113 VAL A O 1
ATOM 826 N N . ALA A 1 114 ? 2.913 14.882 -21.527 1.00 85.56 114 ALA A N 1
ATOM 827 C CA . ALA A 1 114 ? 3.439 14.838 -22.889 1.00 85.56 114 ALA A CA 1
ATOM 828 C C . ALA A 1 114 ? 4.628 15.796 -23.067 1.00 85.56 114 ALA A C 1
ATOM 830 O O . ALA A 1 114 ? 4.721 16.836 -22.411 1.00 85.56 114 ALA A O 1
ATOM 831 N N . TRP A 1 115 ? 5.540 15.479 -23.989 1.00 88.56 115 TRP A N 1
ATOM 832 C CA . TRP A 1 115 ? 6.760 16.267 -24.234 1.00 88.56 115 TRP A CA 1
ATOM 833 C C . TRP A 1 115 ? 6.511 17.573 -25.018 1.00 88.56 115 TRP A C 1
ATOM 835 O O . TRP A 1 115 ? 7.293 17.959 -25.888 1.00 88.56 115 TRP A O 1
ATOM 845 N N . ASP A 1 116 ? 5.408 18.259 -24.712 1.00 81.38 116 ASP A N 1
ATOM 846 C CA . ASP A 1 116 ? 5.026 19.541 -25.302 1.00 81.38 116 ASP A CA 1
ATOM 847 C C . ASP A 1 116 ? 5.631 20.740 -24.582 1.00 81.38 116 ASP A C 1
ATOM 849 O O . ASP A 1 116 ? 5.944 21.745 -25.229 1.00 81.38 116 ASP A O 1
ATOM 853 N N . CYS A 1 117 ? 5.834 20.610 -23.268 1.00 82.12 117 CYS A N 1
ATOM 854 C CA . CYS A 1 117 ? 6.486 21.598 -22.423 1.00 82.12 117 CYS A CA 1
ATOM 855 C C . CYS A 1 117 ? 7.731 20.974 -21.764 1.00 82.12 117 CYS A C 1
ATOM 857 O O . CYS A 1 117 ? 7.601 20.139 -20.864 1.00 82.12 117 CYS A O 1
ATOM 859 N N . PRO A 1 118 ? 8.960 21.352 -22.158 1.00 80.25 118 PRO A N 1
ATOM 860 C CA . PRO A 1 118 ? 10.183 20.766 -21.599 1.00 80.25 118 PRO A CA 1
ATOM 861 C C . PRO A 1 118 ? 10.449 21.172 -20.139 1.00 80.25 118 PRO A C 1
ATOM 863 O O . PRO A 1 118 ? 11.375 20.649 -19.527 1.00 80.25 118 PRO A O 1
ATOM 866 N N . PHE A 1 119 ? 9.677 22.115 -19.588 1.00 85.19 119 PHE A N 1
ATOM 867 C CA . PHE A 1 119 ? 9.758 22.524 -18.182 1.00 85.19 119 PHE A CA 1
ATOM 868 C C . PHE A 1 119 ? 8.874 21.677 -17.259 1.00 85.19 119 PHE A C 1
ATOM 870 O O . PHE A 1 119 ? 9.113 21.650 -16.056 1.00 85.19 119 PHE A O 1
ATOM 877 N N . GLU A 1 120 ? 7.874 20.993 -17.817 1.00 85.06 120 GLU A N 1
ATOM 878 C CA . GLU A 1 120 ? 6.888 20.199 -17.069 1.00 85.06 120 GLU A CA 1
ATOM 879 C C . GLU A 1 120 ? 6.989 18.699 -17.384 1.00 85.06 120 GLU A C 1
ATOM 881 O O . GLU A 1 120 ? 6.614 17.853 -16.574 1.00 85.06 120 GLU A O 1
ATOM 886 N N . SER A 1 121 ? 7.518 18.358 -18.559 1.00 90.12 121 SER A N 1
ATOM 887 C CA . SER A 1 121 ? 7.681 16.979 -19.009 1.00 90.12 121 SER A CA 1
ATOM 888 C C . SER A 1 121 ? 9.031 16.381 -18.623 1.00 90.12 121 SER A C 1
ATOM 890 O O . SER A 1 121 ? 10.018 17.080 -18.382 1.00 90.12 121 SER A O 1
ATOM 892 N N . SER A 1 122 ? 9.100 15.050 -18.671 1.00 93.38 122 SER A N 1
ATOM 893 C CA . SER A 1 122 ? 10.316 14.296 -18.356 1.00 93.38 122 SER A CA 1
ATOM 894 C C . SER A 1 122 ? 11.490 14.598 -19.300 1.00 93.38 122 SER A C 1
ATOM 896 O O . SER A 1 122 ? 12.642 14.330 -18.955 1.00 93.38 122 SER A O 1
ATOM 898 N N . GLN A 1 123 ? 11.225 15.189 -20.473 1.00 92.56 123 GLN A N 1
ATOM 899 C CA . GLN A 1 123 ? 12.214 15.555 -21.489 1.00 92.56 123 GLN A CA 1
ATOM 900 C C . GLN A 1 123 ? 13.327 16.457 -20.939 1.00 92.56 123 GLN A C 1
ATOM 902 O O . GLN A 1 123 ? 14.511 16.181 -21.167 1.00 92.56 123 GLN A O 1
ATOM 907 N N . GLY A 1 124 ? 12.955 17.513 -20.211 1.00 93.62 124 GLY A N 1
ATOM 908 C CA . GLY A 1 124 ? 13.866 18.532 -19.697 1.00 93.62 124 GLY A CA 1
ATOM 909 C C . GLY A 1 124 ? 14.596 19.356 -20.765 1.00 93.62 124 GLY A C 1
ATOM 910 O O . GLY A 1 124 ? 14.714 18.996 -21.938 1.00 93.62 124 GLY A O 1
ATOM 911 N N . THR A 1 125 ? 15.167 20.474 -20.326 1.00 94.00 125 THR A N 1
ATOM 912 C CA . THR A 1 125 ? 15.957 21.400 -21.159 1.00 94.00 125 THR A CA 1
ATOM 913 C C . THR A 1 125 ? 17.466 21.205 -21.035 1.00 94.00 125 THR A C 1
ATOM 915 O O . THR A 1 125 ? 18.217 21.705 -21.867 1.00 94.00 125 THR A O 1
ATOM 918 N N . ASN A 1 126 ? 17.930 20.494 -20.005 1.00 94.56 126 ASN A N 1
ATOM 919 C CA . ASN A 1 126 ? 19.339 20.190 -19.762 1.00 94.56 126 ASN A CA 1
ATOM 920 C C . ASN A 1 126 ? 19.477 18.927 -18.892 1.00 94.56 126 ASN A C 1
ATOM 922 O O . ASN A 1 126 ? 18.484 18.339 -18.463 1.00 94.56 126 ASN A O 1
ATOM 926 N N . ALA A 1 127 ? 20.713 18.513 -18.607 1.00 92.44 127 ALA A N 1
ATOM 927 C CA . ALA A 1 127 ? 20.988 17.325 -17.800 1.00 92.44 127 ALA A CA 1
ATOM 928 C C . ALA A 1 127 ? 20.459 17.405 -16.357 1.00 92.44 127 ALA A C 1
ATOM 930 O O . ALA A 1 127 ? 20.242 16.359 -15.756 1.00 92.44 127 ALA A O 1
ATOM 931 N N . ALA A 1 128 ? 20.251 18.594 -15.783 1.00 91.56 128 ALA A N 1
ATOM 932 C CA . ALA A 1 128 ? 19.713 18.743 -14.431 1.00 91.56 128 ALA A CA 1
ATOM 933 C C . ALA A 1 128 ? 18.180 18.648 -14.414 1.00 91.56 128 ALA A C 1
ATOM 935 O O . ALA A 1 128 ? 17.633 17.938 -13.576 1.00 91.56 128 ALA A O 1
ATOM 936 N N . SER A 1 129 ? 17.506 19.310 -15.360 1.00 93.69 129 SER A N 1
ATOM 937 C CA . SER A 1 129 ? 16.039 19.336 -15.451 1.00 93.69 129 SER A CA 1
ATOM 938 C C . SER A 1 129 ? 15.432 18.098 -16.112 1.00 93.69 129 SER A C 1
ATOM 940 O O . SER A 1 129 ? 14.256 17.824 -15.917 1.00 93.69 129 SER A O 1
ATOM 942 N N . SER A 1 130 ? 16.211 17.343 -16.890 1.00 94.62 130 SER A N 1
ATOM 943 C CA . SER A 1 130 ? 15.730 16.124 -17.542 1.00 94.62 130 SER A CA 1
ATOM 944 C C . SER A 1 130 ? 15.675 14.939 -16.593 1.00 94.62 130 SER A C 1
ATOM 946 O O . SER A 1 130 ? 16.549 14.750 -15.747 1.00 94.62 130 SER A O 1
ATOM 948 N N . GLU A 1 131 ? 14.696 14.073 -16.805 1.00 94.69 131 GLU A N 1
ATOM 949 C CA . GLU A 1 131 ? 14.620 12.771 -16.153 1.00 94.69 131 GLU A CA 1
ATOM 950 C C . GLU A 1 131 ? 15.463 11.701 -16.868 1.00 94.69 131 GLU A C 1
ATOM 952 O O . GLU A 1 131 ? 15.581 10.574 -16.384 1.00 94.69 131 GLU A O 1
ATOM 957 N N . TRP A 1 132 ? 16.078 12.048 -18.003 1.00 92.62 132 TRP A N 1
ATOM 958 C CA . TRP A 1 132 ? 16.817 11.130 -18.864 1.00 92.62 132 TRP A CA 1
ATOM 959 C C . TRP A 1 132 ? 18.320 11.411 -18.859 1.00 92.62 132 TRP A C 1
ATOM 961 O O . TRP A 1 132 ? 18.781 12.551 -18.770 1.00 92.62 132 TRP A O 1
ATOM 971 N N . VAL A 1 133 ? 19.091 10.340 -19.001 1.00 89.88 133 VAL A N 1
ATOM 972 C CA . VAL A 1 133 ? 20.506 10.350 -19.359 1.00 89.88 133 VAL A CA 1
ATOM 973 C C . VAL A 1 133 ? 20.609 10.026 -20.846 1.00 89.88 133 VAL A C 1
ATOM 975 O O . VAL A 1 133 ? 20.033 9.042 -21.313 1.00 89.88 133 VAL A O 1
ATOM 978 N N . ILE A 1 134 ? 21.336 10.863 -21.587 1.00 91.62 134 ILE A N 1
ATOM 979 C CA . ILE A 1 134 ? 21.525 10.717 -23.034 1.00 91.62 134 ILE A CA 1
ATOM 980 C C . ILE A 1 134 ? 22.876 10.067 -23.292 1.00 91.62 134 ILE A C 1
ATOM 982 O O . ILE A 1 134 ? 23.913 10.618 -22.918 1.00 91.62 134 ILE A O 1
ATOM 986 N N . LEU A 1 135 ? 22.870 8.917 -23.956 1.00 88.94 135 LEU A N 1
ATOM 987 C CA . LEU A 1 135 ? 24.074 8.149 -24.257 1.00 88.94 135 LEU A CA 1
ATOM 988 C C . LEU A 1 135 ? 24.262 7.990 -25.767 1.00 88.94 135 LEU A C 1
ATOM 990 O O . LEU A 1 135 ? 23.410 8.364 -26.580 1.00 88.94 135 LEU A O 1
ATOM 994 N N . LYS A 1 136 ? 25.419 7.457 -26.165 1.00 88.94 136 LYS A N 1
ATOM 995 C CA . LYS A 1 136 ? 25.709 7.176 -27.576 1.00 88.94 136 LYS A CA 1
ATOM 996 C C . LYS A 1 136 ? 24.720 6.137 -28.115 1.00 88.94 136 LYS A C 1
ATOM 998 O O . LYS A 1 136 ? 24.176 5.338 -27.354 1.00 88.94 136 LYS A O 1
ATOM 1003 N N . LYS A 1 137 ? 24.486 6.154 -29.429 1.00 85.81 137 LYS A N 1
ATOM 1004 C CA . LYS A 1 137 ? 23.723 5.097 -30.098 1.00 85.81 137 LYS A CA 1
ATOM 1005 C C . LYS A 1 137 ? 24.330 3.736 -29.758 1.00 85.81 137 LYS A C 1
ATOM 1007 O O . LYS A 1 137 ? 25.552 3.639 -29.664 1.00 85.81 137 LYS A O 1
ATOM 1012 N N . ASP A 1 138 ? 23.474 2.737 -29.572 1.00 78.12 138 ASP A N 1
ATOM 1013 C CA . ASP A 1 138 ? 23.871 1.359 -29.282 1.00 78.12 138 ASP A CA 1
ATOM 1014 C C . ASP A 1 138 ? 24.716 1.217 -28.001 1.00 78.12 138 ASP A C 1
ATOM 1016 O O . ASP A 1 138 ? 25.492 0.274 -27.874 1.00 78.12 138 ASP A O 1
ATOM 1020 N N . THR A 1 139 ? 24.565 2.136 -27.032 1.00 79.44 139 THR A N 1
ATOM 1021 C CA . THR A 1 139 ? 25.197 1.968 -25.710 1.00 79.44 139 THR A CA 1
ATOM 1022 C C . THR A 1 139 ? 24.625 0.726 -25.033 1.00 79.44 139 THR A C 1
ATOM 1024 O O . THR A 1 139 ? 23.411 0.630 -24.840 1.00 79.44 139 THR A O 1
ATOM 1027 N N . THR A 1 140 ? 25.507 -0.210 -24.690 1.00 69.94 140 THR A N 1
ATOM 1028 C CA . THR A 1 140 ? 25.189 -1.511 -24.097 1.00 69.94 140 THR A CA 1
ATOM 1029 C C . THR A 1 140 ? 25.129 -1.440 -22.567 1.00 69.94 140 THR A C 1
ATOM 1031 O O . THR A 1 140 ? 25.476 -0.436 -21.939 1.00 69.94 140 THR A O 1
ATOM 1034 N N . PHE A 1 141 ? 24.640 -2.522 -21.965 1.00 68.06 141 PHE A N 1
ATOM 1035 C CA . PHE A 1 141 ? 24.282 -2.635 -20.548 1.00 68.06 141 PHE A CA 1
ATOM 1036 C C . PHE A 1 141 ? 25.483 -2.536 -19.585 1.00 68.06 141 PHE A C 1
ATOM 1038 O O . PHE A 1 141 ? 25.329 -2.042 -18.466 1.00 68.06 141 PHE A O 1
ATOM 1045 N N . ASP A 1 142 ? 26.689 -2.883 -20.043 1.00 64.25 142 ASP A N 1
ATOM 1046 C CA . ASP A 1 142 ? 27.868 -3.027 -19.177 1.00 64.25 142 ASP A CA 1
ATOM 1047 C C . ASP A 1 142 ? 28.767 -1.774 -19.102 1.00 64.25 142 ASP A C 1
ATOM 1049 O O . ASP A 1 142 ? 29.403 -1.538 -18.076 1.00 64.25 142 ASP A O 1
ATOM 1053 N N . ASP A 1 143 ? 28.790 -0.920 -20.133 1.00 58.56 143 ASP A N 1
ATOM 1054 C CA . ASP A 1 143 ? 29.816 0.136 -20.248 1.00 58.56 143 ASP A CA 1
ATOM 1055 C C . ASP A 1 143 ? 29.468 1.451 -19.517 1.00 58.56 143 ASP A C 1
ATOM 1057 O O . ASP A 1 143 ? 30.356 2.185 -19.082 1.00 58.56 143 ASP A O 1
ATOM 1061 N N . ALA A 1 144 ? 28.178 1.786 -19.381 1.00 54.44 144 ALA A N 1
ATOM 1062 C CA . ALA A 1 144 ? 27.735 3.078 -18.824 1.00 54.44 144 ALA A CA 1
ATOM 1063 C C . ALA A 1 144 ? 26.456 3.014 -17.973 1.00 54.44 144 ALA A C 1
ATOM 1065 O O . ALA A 1 144 ? 26.127 3.977 -17.278 1.00 54.44 144 ALA A O 1
ATOM 1066 N N . LEU A 1 145 ? 25.723 1.901 -18.037 1.00 61.00 145 LEU A N 1
ATOM 1067 C CA . LEU A 1 145 ? 24.359 1.801 -17.531 1.00 61.00 145 LEU A CA 1
ATOM 1068 C C . LEU A 1 145 ? 24.261 1.216 -16.123 1.00 61.00 145 LEU A C 1
ATOM 1070 O O . LEU A 1 145 ? 23.353 1.597 -15.389 1.00 61.00 145 LEU A O 1
ATOM 1074 N N . LYS A 1 146 ? 25.217 0.371 -15.712 1.00 62.19 146 LYS A N 1
ATOM 1075 C CA . LYS A 1 146 ? 25.224 -0.288 -14.392 1.00 62.19 146 LYS A CA 1
ATOM 1076 C C . LYS A 1 146 ? 23.900 -1.021 -14.069 1.00 62.19 146 LYS A C 1
ATOM 1078 O O . LYS A 1 146 ? 23.529 -1.109 -12.904 1.00 62.19 146 LYS A O 1
ATOM 1083 N N . TRP A 1 147 ? 23.183 -1.522 -15.080 1.00 60.50 147 TRP A N 1
ATOM 1084 C CA . TRP A 1 147 ? 21.989 -2.376 -14.945 1.00 60.50 147 TRP A CA 1
ATOM 1085 C C . TRP A 1 147 ? 21.959 -3.412 -16.080 1.00 60.50 147 TRP A C 1
ATOM 1087 O O . TRP A 1 147 ? 22.583 -3.186 -17.114 1.00 60.50 147 TRP A O 1
ATOM 1097 N N . SER A 1 148 ? 21.253 -4.540 -15.909 1.00 61.81 148 SER A N 1
ATOM 1098 C CA . SER A 1 148 ? 21.247 -5.653 -16.878 1.00 61.81 148 SER A CA 1
ATOM 1099 C C . SER A 1 148 ? 19.869 -5.887 -17.510 1.00 61.81 148 SER A C 1
ATOM 1101 O O . SER A 1 148 ? 18.838 -5.624 -16.895 1.00 61.81 148 SER A O 1
ATOM 1103 N N . LEU A 1 149 ? 19.815 -6.481 -18.709 1.00 61.03 149 LEU A N 1
ATOM 1104 C CA . LEU A 1 149 ? 18.545 -6.889 -19.343 1.00 61.03 149 LEU A CA 1
ATOM 1105 C C . LEU A 1 149 ? 17.751 -7.941 -18.552 1.00 61.03 149 LEU A C 1
ATOM 1107 O O . LEU A 1 149 ? 16.578 -8.176 -18.839 1.00 61.03 149 LEU A O 1
ATOM 1111 N N . SER A 1 150 ? 18.382 -8.566 -17.561 1.00 58.41 150 SER A N 1
ATOM 1112 C CA . SER A 1 150 ? 17.781 -9.563 -16.677 1.00 58.41 150 SER A CA 1
ATOM 1113 C C . SER A 1 150 ? 17.356 -9.013 -15.313 1.00 58.41 150 SER A C 1
ATOM 1115 O O . SER A 1 150 ? 16.559 -9.658 -14.633 1.00 58.41 150 SER A O 1
ATOM 1117 N N . SER A 1 151 ? 17.862 -7.848 -14.899 1.00 58.47 151 SER A N 1
ATOM 1118 C CA . SER A 1 151 ? 17.595 -7.272 -13.579 1.00 58.47 151 SER A CA 1
ATOM 1119 C C . SER A 1 151 ? 17.718 -5.748 -13.577 1.00 58.47 151 SER A C 1
ATOM 1121 O O . SER A 1 151 ? 18.729 -5.176 -13.992 1.00 58.47 151 SER A O 1
ATOM 1123 N N . TRP A 1 152 ? 16.689 -5.086 -13.048 1.00 57.69 152 TRP A N 1
ATOM 1124 C CA . TRP A 1 152 ? 16.762 -3.670 -12.705 1.00 57.69 152 TRP A CA 1
ATOM 1125 C C . TRP A 1 152 ? 17.235 -3.501 -11.258 1.00 57.69 152 TRP A C 1
ATOM 1127 O O . TRP A 1 152 ? 16.598 -4.011 -10.333 1.00 57.69 152 TRP A O 1
ATOM 1137 N N . GLU A 1 153 ? 18.306 -2.736 -11.051 1.00 56.38 153 GLU A N 1
ATOM 1138 C CA . GLU A 1 153 ? 18.761 -2.323 -9.722 1.00 56.38 153 GLU A CA 1
ATOM 1139 C C . GLU A 1 153 ? 18.419 -0.845 -9.496 1.00 56.38 153 GLU A C 1
ATOM 1141 O O . GLU A 1 153 ? 18.988 0.055 -10.111 1.00 56.38 153 GLU A O 1
ATOM 1146 N N . ALA A 1 154 ? 17.450 -0.578 -8.614 1.00 54.28 154 ALA A N 1
ATOM 1147 C CA . ALA A 1 154 ? 17.142 0.787 -8.192 1.00 54.28 154 ALA A CA 1
ATOM 1148 C C . ALA A 1 154 ? 18.242 1.312 -7.253 1.00 54.28 154 ALA A C 1
ATOM 1150 O O . ALA A 1 154 ? 18.759 0.560 -6.427 1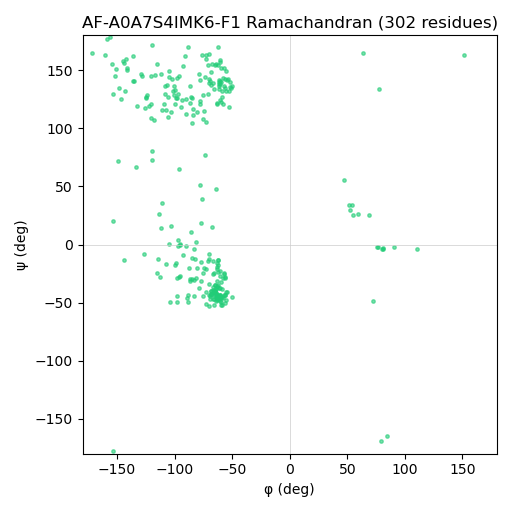.00 54.28 154 ALA A O 1
ATOM 1151 N N . SER A 1 155 ? 18.564 2.605 -7.343 1.00 53.53 155 SER A N 1
ATOM 1152 C CA . SER A 1 155 ? 19.458 3.281 -6.397 1.00 53.53 155 SER A CA 1
ATOM 1153 C C . SER A 1 155 ? 18.766 4.523 -5.815 1.00 53.53 155 SER A C 1
ATOM 1155 O O . SER A 1 155 ? 18.448 5.431 -6.589 1.00 53.53 155 SER A O 1
ATOM 1157 N N . PRO A 1 156 ? 18.523 4.581 -4.488 1.00 58.91 156 PRO A N 1
ATOM 1158 C CA . PRO A 1 156 ? 18.860 3.549 -3.503 1.00 58.91 156 PRO A CA 1
ATOM 1159 C C . PRO A 1 156 ? 18.077 2.242 -3.740 1.00 58.91 156 PRO A C 1
ATOM 1161 O O . PRO A 1 156 ? 16.993 2.283 -4.331 1.00 58.91 156 PRO A O 1
ATOM 1164 N N . PRO A 1 157 ? 18.609 1.083 -3.300 1.00 59.59 157 PRO A N 1
ATOM 1165 C CA . PRO A 1 157 ? 17.910 -0.189 -3.408 1.00 59.59 157 PRO A CA 1
ATOM 1166 C C . PRO A 1 157 ? 16.508 -0.074 -2.826 1.00 59.59 157 PRO A C 1
ATOM 1168 O O . PRO A 1 157 ? 16.304 0.552 -1.782 1.00 59.59 157 PRO A O 1
ATOM 1171 N N . ARG A 1 158 ? 15.532 -0.694 -3.494 1.00 58.72 158 ARG A N 1
ATOM 1172 C CA . ARG A 1 158 ? 14.184 -0.811 -2.937 1.00 58.72 158 ARG A CA 1
ATOM 1173 C C . ARG A 1 158 ? 14.303 -1.417 -1.539 1.00 58.72 158 ARG A C 1
ATOM 1175 O O . ARG A 1 158 ? 14.985 -2.427 -1.370 1.00 58.72 158 ARG 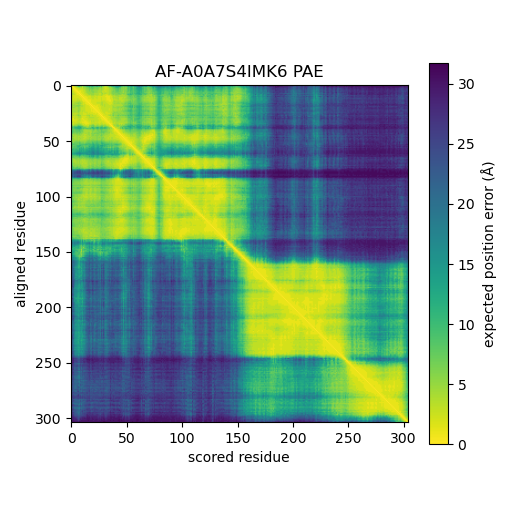A O 1
ATOM 1182 N N . ALA A 1 159 ? 13.633 -0.811 -0.558 1.00 63.34 159 ALA A N 1
ATOM 1183 C CA . ALA A 1 159 ? 13.568 -1.369 0.787 1.00 63.34 159 ALA A CA 1
ATOM 1184 C C . ALA A 1 159 ? 13.151 -2.845 0.709 1.00 63.34 159 ALA A C 1
ATOM 1186 O O . ALA A 1 159 ? 12.263 -3.198 -0.078 1.00 63.34 159 ALA A O 1
ATOM 1187 N N . ALA A 1 160 ? 13.825 -3.696 1.486 1.00 68.94 160 ALA A N 1
ATOM 1188 C CA . ALA A 1 160 ? 13.565 -5.127 1.486 1.00 68.94 160 ALA A CA 1
ATOM 1189 C C . ALA A 1 160 ? 12.063 -5.386 1.662 1.00 68.94 160 ALA A C 1
ATOM 1191 O O . ALA A 1 160 ? 11.405 -4.759 2.496 1.00 68.94 160 ALA A O 1
ATOM 1192 N N . ALA A 1 161 ? 11.512 -6.290 0.850 1.00 73.50 161 ALA A N 1
ATOM 1193 C CA . ALA A 1 161 ? 10.114 -6.662 0.976 1.00 73.50 161 ALA A CA 1
ATOM 1194 C C . ALA A 1 161 ? 9.880 -7.239 2.378 1.00 73.50 161 ALA A C 1
ATOM 1196 O O . ALA A 1 161 ? 10.533 -8.204 2.777 1.00 73.50 161 ALA A O 1
ATOM 1197 N N . LEU A 1 162 ? 8.960 -6.632 3.127 1.00 86.44 162 LEU A N 1
ATOM 1198 C CA . LEU A 1 162 ? 8.602 -7.110 4.455 1.00 86.44 162 LEU A CA 1
ATOM 1199 C C . LEU A 1 162 ? 7.924 -8.475 4.331 1.00 86.44 162 LEU A C 1
ATOM 1201 O O . LEU A 1 162 ? 7.106 -8.694 3.435 1.00 86.44 162 LEU A O 1
ATOM 1205 N N . LEU A 1 163 ? 8.260 -9.389 5.241 1.00 90.38 163 LEU A N 1
ATOM 1206 C CA . LEU A 1 163 ? 7.663 -10.720 5.265 1.00 90.38 163 LEU A CA 1
ATOM 1207 C C . LEU A 1 163 ? 6.142 -10.600 5.472 1.00 90.38 163 LEU A C 1
ATOM 1209 O O . LEU A 1 163 ? 5.722 -9.985 6.461 1.00 90.38 163 LEU A O 1
ATOM 1213 N N . PRO A 1 164 ? 5.303 -11.166 4.584 1.00 87.94 164 PRO A N 1
ATOM 1214 C CA . PRO A 1 164 ? 3.856 -11.160 4.772 1.00 87.94 164 PRO A CA 1
ATOM 1215 C C . PRO A 1 164 ? 3.459 -11.803 6.106 1.00 87.94 164 PRO A C 1
ATOM 1217 O O . PRO A 1 164 ? 3.996 -12.837 6.492 1.00 87.94 164 PRO A O 1
ATOM 1220 N N . GLY A 1 165 ? 2.524 -11.178 6.818 1.00 87.81 165 GLY A N 1
ATOM 1221 C CA . GLY A 1 165 ? 2.107 -11.568 8.166 1.00 87.81 165 GLY A CA 1
ATOM 1222 C C . GLY A 1 165 ? 3.030 -11.095 9.297 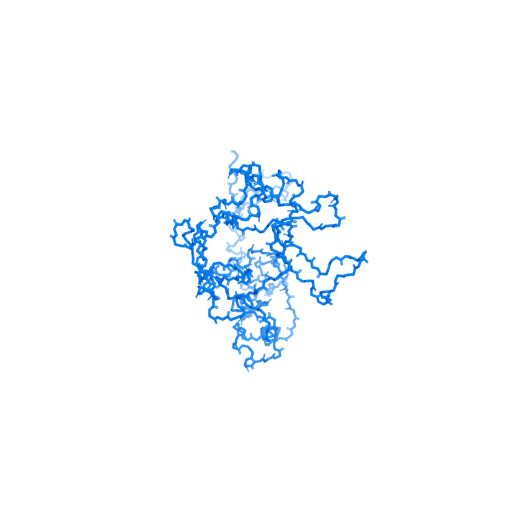1.00 87.81 165 GLY A C 1
ATOM 1223 O O . GLY A 1 165 ? 2.700 -11.305 10.460 1.00 87.81 165 GLY A O 1
ATOM 1224 N N . SER A 1 166 ? 4.161 -10.444 8.999 1.00 93.06 166 SER A N 1
ATOM 1225 C CA . SER A 1 166 ? 5.000 -9.834 10.039 1.00 93.06 166 SER A CA 1
ATOM 1226 C C . SER A 1 166 ? 4.364 -8.573 10.635 1.00 93.06 166 SER A C 1
ATOM 1228 O O . SER A 1 166 ? 3.503 -7.927 10.024 1.00 93.06 166 SER A O 1
ATOM 1230 N N . PHE A 1 167 ? 4.825 -8.203 11.832 1.00 91.88 167 PHE A N 1
ATOM 1231 C CA . PHE A 1 167 ? 4.431 -6.963 12.501 1.00 91.88 167 PHE A CA 1
ATOM 1232 C C . PHE A 1 167 ? 4.719 -5.735 11.626 1.00 91.88 167 PHE A C 1
ATOM 1234 O O . PHE A 1 167 ? 3.811 -4.956 11.347 1.00 91.88 167 PHE A O 1
ATOM 1241 N N . GLU A 1 168 ? 5.938 -5.630 11.093 1.00 91.31 168 GLU A N 1
ATOM 1242 C CA . GLU A 1 168 ? 6.347 -4.513 10.234 1.00 91.31 168 GLU A CA 1
ATOM 1243 C C . GLU A 1 168 ? 5.490 -4.410 8.968 1.00 91.31 168 GLU A C 1
ATOM 1245 O O . GLU A 1 168 ? 5.029 -3.327 8.604 1.00 91.31 168 GLU A O 1
ATOM 1250 N N . ALA A 1 169 ? 5.212 -5.544 8.310 1.00 90.31 169 ALA A N 1
ATOM 1251 C CA . ALA A 1 169 ? 4.345 -5.555 7.132 1.00 90.31 169 ALA A CA 1
ATOM 1252 C C . ALA A 1 169 ? 2.928 -5.065 7.467 1.00 90.31 169 ALA A C 1
ATOM 1254 O O . ALA A 1 169 ? 2.307 -4.369 6.663 1.00 90.31 169 ALA A O 1
ATOM 1255 N N . SER A 1 170 ? 2.425 -5.415 8.653 1.00 91.44 170 SER A N 1
ATOM 1256 C CA . SER A 1 170 ? 1.098 -5.010 9.123 1.00 91.44 170 SER A CA 1
ATOM 1257 C C . SER A 1 170 ? 1.035 -3.513 9.420 1.00 91.44 170 SER A C 1
ATOM 1259 O O . SER A 1 170 ? 0.100 -2.857 8.969 1.00 91.44 170 SER A O 1
ATOM 1261 N N . ILE A 1 171 ? 2.046 -2.954 10.096 1.00 92.38 171 ILE A N 1
ATOM 1262 C CA . ILE A 1 171 ? 2.157 -1.507 10.349 1.00 92.38 171 ILE A CA 1
ATOM 1263 C C . ILE A 1 171 ? 2.179 -0.743 9.023 1.00 92.38 171 ILE A C 1
ATOM 1265 O O . ILE A 1 171 ? 1.360 0.155 8.814 1.00 92.38 171 ILE A O 1
ATOM 1269 N N . ALA A 1 172 ? 3.068 -1.132 8.103 1.00 88.75 172 ALA A N 1
ATOM 1270 C CA . ALA A 1 172 ? 3.193 -0.487 6.799 1.00 88.75 172 ALA A CA 1
ATOM 1271 C C . ALA A 1 172 ? 1.880 -0.546 6.002 1.00 88.75 172 ALA A C 1
ATOM 1273 O O . ALA A 1 172 ? 1.505 0.421 5.343 1.00 88.75 172 ALA A O 1
ATOM 1274 N N . HIS A 1 173 ? 1.144 -1.660 6.081 1.00 90.00 173 HIS A N 1
ATOM 1275 C CA . HIS A 1 173 ? -0.134 -1.796 5.390 1.00 90.00 173 HIS A CA 1
ATOM 1276 C C . HIS A 1 173 ? -1.251 -0.962 6.033 1.00 90.00 173 HIS A C 1
ATOM 1278 O O . HIS A 1 173 ? -1.902 -0.187 5.330 1.00 90.00 173 HIS A O 1
ATOM 1284 N N . LEU A 1 174 ? -1.453 -1.074 7.349 1.00 90.81 174 LEU A N 1
ATOM 1285 C CA . LEU A 1 174 ? -2.537 -0.392 8.071 1.00 90.81 174 LEU A CA 1
ATOM 1286 C C . LEU A 1 174 ? -2.390 1.136 8.072 1.00 90.81 174 LEU A C 1
ATOM 1288 O O . LEU A 1 174 ? -3.386 1.844 8.187 1.00 90.81 174 LEU A O 1
ATOM 1292 N N . THR A 1 175 ? -1.166 1.644 7.912 1.00 89.75 175 THR A N 1
ATOM 1293 C CA . THR A 1 175 ? -0.878 3.087 7.822 1.00 89.75 175 THR A CA 1
ATOM 1294 C C . THR A 1 175 ? -0.847 3.622 6.387 1.00 89.75 175 THR A C 1
ATOM 1296 O O . THR A 1 175 ? -0.823 4.834 6.191 1.00 89.75 175 THR A O 1
ATOM 1299 N N . SER A 1 176 ? -0.891 2.751 5.370 1.00 88.62 176 SER A N 1
ATOM 1300 C CA . SER A 1 176 ? -0.822 3.165 3.958 1.00 88.62 176 SER A CA 1
ATOM 1301 C C . SER A 1 176 ? -2.106 3.807 3.422 1.00 88.62 176 SER A C 1
ATOM 1303 O O . SER A 1 176 ? -2.072 4.490 2.401 1.00 88.62 176 SER A O 1
ATOM 1305 N N . SER A 1 177 ? -3.249 3.570 4.071 1.00 83.06 177 SER A N 1
ATOM 1306 C CA . SER A 1 177 ? -4.551 4.106 3.660 1.00 83.06 177 SER A CA 1
ATOM 1307 C C . SER A 1 177 ? -5.558 4.070 4.820 1.00 83.06 177 SER A C 1
ATOM 1309 O O . SER A 1 177 ? -5.326 3.353 5.797 1.00 83.06 177 SER A O 1
ATOM 1311 N N . PRO A 1 178 ? -6.679 4.815 4.742 1.00 91.88 178 PRO A N 1
ATOM 1312 C CA . PRO A 1 178 ? -7.719 4.768 5.764 1.00 91.88 178 PRO A CA 1
ATOM 1313 C C . PRO A 1 178 ? -8.253 3.349 5.987 1.00 91.88 178 PRO A C 1
ATOM 1315 O O . PRO A 1 178 ? -8.578 2.636 5.038 1.00 91.88 178 PRO A O 1
ATOM 1318 N N . SER A 1 179 ? -8.395 2.969 7.255 1.00 89.62 179 SER A N 1
ATOM 1319 C CA . SER A 1 179 ? -8.988 1.697 7.668 1.00 89.62 179 SER A CA 1
ATOM 1320 C C . SER A 1 179 ? -10.402 1.911 8.209 1.00 89.62 179 SER A C 1
ATOM 1322 O O . SER A 1 179 ? -10.678 2.911 8.871 1.00 89.62 179 SER A O 1
ATOM 1324 N N . MET A 1 180 ? -11.299 0.958 7.951 1.00 93.00 180 MET A N 1
ATOM 1325 C CA . MET A 1 180 ? -12.650 0.949 8.516 1.00 93.00 180 MET A CA 1
ATOM 1326 C C . MET A 1 180 ? -12.693 0.038 9.742 1.00 93.00 180 MET A C 1
ATOM 1328 O O . MET A 1 180 ? -12.345 -1.138 9.652 1.00 93.00 180 MET A O 1
ATOM 1332 N N . VAL A 1 181 ? -13.156 0.571 10.873 1.00 94.81 181 VAL A N 1
ATOM 1333 C CA . VAL A 1 181 ? -13.351 -0.191 12.113 1.00 94.81 181 VAL A CA 1
ATOM 1334 C C . VAL A 1 181 ? -14.848 -0.378 12.348 1.00 94.81 181 VAL A C 1
ATOM 1336 O O . VAL A 1 181 ? -15.608 0.586 12.285 1.00 94.81 181 VAL A O 1
ATOM 1339 N N . LEU A 1 182 ? -15.277 -1.616 12.605 1.00 94.12 182 LEU A N 1
ATOM 1340 C CA . LEU A 1 182 ? -16.685 -1.994 12.759 1.00 94.12 182 LEU A CA 1
ATOM 1341 C C . LEU A 1 182 ? -16.903 -2.765 14.065 1.00 94.12 182 LEU A C 1
ATOM 1343 O O . LEU A 1 182 ? -16.069 -3.581 14.450 1.00 94.12 182 LEU A O 1
ATOM 1347 N N . VAL A 1 183 ? -18.065 -2.565 14.694 1.00 94.06 183 VAL A N 1
ATOM 1348 C CA . VAL A 1 183 ? -18.547 -3.388 15.814 1.00 94.06 183 VAL A CA 1
ATOM 1349 C C . VAL A 1 183 ? -19.747 -4.197 15.336 1.00 94.06 183 VAL A C 1
ATOM 1351 O O . VAL A 1 183 ? -20.783 -3.635 14.986 1.00 94.06 183 VAL A O 1
ATOM 1354 N N . LEU A 1 184 ? -19.606 -5.523 15.308 1.00 93.50 184 LEU A N 1
ATOM 1355 C CA . LEU A 1 184 ? -20.665 -6.440 14.886 1.00 93.50 184 LEU A CA 1
ATOM 1356 C C . LEU A 1 184 ? -21.330 -7.071 16.113 1.00 93.50 184 LEU A C 1
ATOM 1358 O O . LEU A 1 184 ? -20.645 -7.581 16.998 1.00 93.50 184 LEU A O 1
ATOM 1362 N N . SER A 1 185 ? -22.662 -7.073 16.150 1.00 91.19 185 SER A N 1
ATOM 1363 C CA . SER A 1 185 ? -23.448 -7.638 17.253 1.00 91.19 185 SER A CA 1
ATOM 1364 C C . SER A 1 185 ? -24.306 -8.813 16.788 1.00 91.19 185 SER A C 1
ATOM 1366 O O . SER A 1 185 ? -24.790 -8.844 15.657 1.00 91.19 185 SER A O 1
ATOM 1368 N N . GLY A 1 186 ? -24.491 -9.796 17.668 1.00 91.00 186 GLY A N 1
ATOM 1369 C CA . GLY A 1 186 ? -25.332 -10.965 17.430 1.00 91.00 186 GLY A CA 1
ATOM 1370 C C . GLY A 1 186 ? -24.869 -12.201 18.197 1.00 91.00 186 GLY A C 1
ATOM 1371 O O . GLY A 1 186 ? -23.726 -12.300 18.652 1.00 91.00 186 GLY A O 1
ATOM 1372 N N . GLN A 1 187 ? -25.753 -13.191 18.320 1.00 93.81 187 GLN A N 1
ATOM 1373 C CA . GLN A 1 187 ? -25.418 -14.449 18.985 1.00 93.81 187 GLN A CA 1
ATOM 1374 C C . GLN A 1 187 ? -24.308 -15.183 18.219 1.00 93.81 187 GLN A C 1
ATOM 1376 O O . GLN A 1 187 ? -24.465 -15.515 17.038 1.00 93.81 187 GLN A O 1
ATOM 1381 N N . GLY A 1 188 ? -23.185 -15.429 18.901 1.00 94.00 188 GLY A N 1
ATOM 1382 C CA . GLY A 1 188 ? -22.003 -16.060 18.313 1.00 94.00 188 GLY A CA 1
ATOM 1383 C C . GLY A 1 188 ? -21.274 -15.190 17.282 1.00 94.00 188 GLY A C 1
ATOM 1384 O O . GLY A 1 188 ? -20.620 -15.746 16.402 1.00 94.00 188 GLY A O 1
ATOM 1385 N N . ALA A 1 189 ? -21.392 -13.855 17.358 1.00 95.75 189 ALA A N 1
ATOM 1386 C CA . ALA A 1 189 ? -20.827 -12.918 16.378 1.00 95.75 189 ALA A CA 1
ATOM 1387 C C . ALA A 1 189 ? -19.344 -13.179 16.064 1.00 95.75 189 ALA A C 1
ATOM 1389 O O . ALA A 1 189 ? -18.980 -13.253 14.895 1.00 95.75 189 ALA A O 1
ATOM 1390 N N . ILE A 1 190 ? -18.513 -13.407 17.086 1.00 96.12 190 ILE A N 1
ATOM 1391 C CA . ILE A 1 190 ? -17.072 -13.668 16.922 1.00 96.12 190 ILE A CA 1
ATOM 1392 C C . ILE A 1 190 ? -16.825 -14.917 16.069 1.00 96.12 190 ILE A C 1
ATOM 1394 O O . ILE A 1 190 ? -16.067 -14.877 15.101 1.00 96.12 190 ILE A O 1
ATOM 1398 N N . ALA A 1 191 ? -17.489 -16.027 16.399 1.00 96.81 191 ALA A N 1
ATOM 1399 C CA . ALA A 1 191 ? -17.334 -17.280 15.667 1.00 96.81 191 ALA A CA 1
ATOM 1400 C C . ALA A 1 191 ? -17.845 -17.151 14.224 1.00 96.81 191 ALA A C 1
ATOM 1402 O O . ALA A 1 191 ? -17.168 -17.571 13.289 1.00 96.81 191 ALA A O 1
ATOM 1403 N N . LYS A 1 192 ? -19.008 -16.516 14.035 1.00 97.75 192 LYS A N 1
ATOM 1404 C CA . LYS A 1 192 ? -19.608 -16.291 12.711 1.00 97.75 192 LYS A CA 1
ATOM 1405 C C . LYS A 1 192 ? -18.738 -15.395 11.829 1.00 97.75 192 LYS A C 1
ATOM 1407 O O . LYS A 1 192 ? -18.534 -15.716 10.662 1.00 97.75 192 LYS A O 1
ATOM 1412 N N . TRP A 1 193 ? -18.196 -14.311 12.381 1.00 97.69 193 TRP A N 1
ATOM 1413 C CA . TRP A 1 193 ? -17.322 -13.392 11.652 1.00 97.69 193 TRP A CA 1
ATOM 1414 C C . TRP A 1 193 ? -16.005 -14.057 11.245 1.00 97.69 193 TRP A C 1
ATOM 1416 O O . TRP A 1 193 ? -15.625 -14.005 10.077 1.00 97.69 193 TRP A O 1
ATOM 1426 N N . ASN A 1 194 ? -15.351 -14.768 12.168 1.00 97.06 194 ASN A N 1
ATOM 1427 C CA . ASN A 1 194 ? -14.118 -15.490 11.853 1.00 97.06 194 ASN A CA 1
ATOM 1428 C C . ASN A 1 194 ? -14.343 -16.631 10.849 1.00 97.06 194 ASN A C 1
ATOM 1430 O O . ASN A 1 194 ? -13.496 -16.853 9.984 1.00 97.06 194 ASN A O 1
ATOM 1434 N N . ALA A 1 195 ? -15.490 -17.315 10.902 1.00 96.44 195 ALA A N 1
ATOM 1435 C CA . ALA A 1 195 ? -15.862 -18.311 9.898 1.00 96.44 195 ALA A CA 1
ATOM 1436 C C . ALA A 1 195 ? -16.084 -17.680 8.512 1.00 96.44 195 ALA A C 1
ATOM 1438 O O . ALA A 1 195 ? -15.642 -18.237 7.508 1.00 96.44 195 ALA A O 1
ATOM 1439 N N . LEU A 1 196 ? -16.714 -16.500 8.453 1.00 97.25 196 LEU A N 1
ATOM 1440 C CA . LEU A 1 196 ? -16.925 -15.758 7.209 1.00 97.25 196 LEU A CA 1
ATOM 1441 C C . LEU A 1 196 ? -15.605 -15.245 6.606 1.00 97.25 196 LEU A C 1
ATOM 1443 O O . LEU A 1 196 ? -15.420 -15.292 5.386 1.00 97.25 196 LEU A O 1
ATOM 1447 N N . LEU A 1 197 ? -14.674 -14.783 7.447 1.00 97.94 197 LEU A N 1
ATOM 1448 C CA . LEU A 1 197 ? -13.328 -14.389 7.023 1.00 97.94 197 LEU A CA 1
ATOM 1449 C C . LEU A 1 197 ? -12.515 -15.591 6.523 1.00 97.94 197 LEU A C 1
ATOM 1451 O O . LEU A 1 197 ? -11.905 -15.515 5.455 1.00 97.94 197 LEU A O 1
ATOM 1455 N N . GLY A 1 198 ? -12.530 -16.700 7.266 1.00 97.50 198 GLY A N 1
ATOM 1456 C CA . GLY A 1 198 ? -11.721 -17.895 7.021 1.00 97.50 198 GLY A CA 1
ATOM 1457 C C . GLY A 1 198 ? -10.264 -17.766 7.496 1.00 97.50 198 GLY A C 1
ATOM 1458 O O . GLY A 1 198 ? -9.928 -16.823 8.217 1.00 97.50 198 GLY A O 1
ATOM 1459 N N . PRO A 1 199 ? -9.375 -18.709 7.128 1.00 96.00 199 PRO A N 1
ATOM 1460 C CA . PRO A 1 199 ? -7.970 -18.716 7.556 1.00 96.00 199 PRO A CA 1
ATOM 1461 C C . PRO A 1 199 ? -7.228 -17.410 7.236 1.00 96.00 199 PRO A C 1
ATOM 1463 O O . PRO A 1 199 ? -7.444 -16.841 6.172 1.00 96.00 199 PRO A O 1
ATOM 1466 N N . VAL A 1 200 ? -6.349 -16.957 8.144 1.00 94.62 200 VAL A N 1
ATOM 1467 C CA . VAL A 1 200 ? -5.591 -15.687 8.032 1.00 94.62 200 VAL A CA 1
ATOM 1468 C C . VAL A 1 200 ? -4.787 -15.601 6.739 1.00 94.62 200 VAL A C 1
ATOM 1470 O O . VAL A 1 200 ? -4.768 -14.545 6.114 1.00 94.62 200 VAL A O 1
ATOM 1473 N N . ASP A 1 201 ? -4.158 -16.705 6.336 1.00 93.81 201 ASP A N 1
ATOM 1474 C CA . ASP A 1 201 ? -3.442 -16.810 5.070 1.00 93.81 201 ASP A CA 1
ATOM 1475 C C . ASP A 1 201 ? -4.420 -17.157 3.927 1.00 93.81 201 ASP A C 1
ATOM 1477 O O . ASP A 1 201 ? -5.005 -18.252 3.931 1.00 93.81 201 ASP A O 1
ATOM 1481 N N . PRO A 1 202 ? -4.587 -16.274 2.921 1.00 93.94 202 PRO A N 1
ATOM 1482 C CA . PRO A 1 202 ? -5.430 -16.526 1.756 1.00 93.94 202 PRO A CA 1
ATOM 1483 C C . PRO A 1 202 ? -5.069 -17.792 0.971 1.00 93.94 202 PRO A C 1
ATOM 1485 O O . PRO A 1 202 ? -5.950 -18.390 0.354 1.00 93.94 202 PRO A O 1
ATOM 1488 N N . THR A 1 203 ? -3.806 -18.231 0.983 1.00 92.56 203 THR A N 1
ATOM 1489 C CA . THR A 1 203 ? -3.388 -19.473 0.308 1.00 92.56 203 THR A CA 1
ATOM 1490 C C . THR A 1 203 ? -4.000 -20.698 0.986 1.00 92.56 203 THR A C 1
ATOM 1492 O O . THR A 1 203 ? -4.571 -21.559 0.316 1.00 92.56 203 THR A O 1
ATOM 1495 N N . ILE A 1 204 ? -4.000 -20.723 2.322 1.00 94.25 204 ILE A N 1
ATOM 1496 C CA . ILE A 1 204 ? -4.662 -21.754 3.127 1.00 94.25 204 ILE A CA 1
ATOM 1497 C C . ILE A 1 204 ? -6.184 -21.642 2.979 1.00 94.25 204 ILE A C 1
ATOM 1499 O O . ILE A 1 204 ? -6.876 -22.657 2.858 1.00 94.25 204 ILE A O 1
ATOM 1503 N N . ALA A 1 205 ? -6.716 -20.416 2.957 1.00 95.56 205 ALA A N 1
ATOM 1504 C CA . ALA A 1 205 ? -8.145 -20.159 2.810 1.00 95.56 205 ALA A CA 1
ATOM 1505 C C . ALA A 1 205 ? -8.703 -20.701 1.486 1.00 95.56 205 ALA A C 1
ATOM 1507 O O . ALA A 1 205 ? -9.735 -21.368 1.496 1.00 95.56 205 ALA A O 1
ATOM 1508 N N . LYS A 1 206 ? -7.992 -20.503 0.367 1.00 94.44 206 LYS A N 1
ATOM 1509 C CA . LYS A 1 206 ? -8.382 -21.013 -0.962 1.00 94.44 206 LYS A CA 1
ATOM 1510 C C . LYS A 1 206 ? -8.543 -22.529 -1.010 1.00 94.44 206 LYS A C 1
ATOM 1512 O O . LYS A 1 206 ? -9.341 -23.016 -1.800 1.00 94.44 206 LYS A O 1
ATOM 1517 N N . VAL A 1 207 ? -7.815 -23.262 -0.167 1.00 95.50 207 VAL A N 1
ATOM 1518 C CA . VAL A 1 207 ? -7.912 -24.725 -0.082 1.00 95.50 207 VAL A CA 1
ATOM 1519 C C . VAL A 1 207 ? -8.994 -25.151 0.909 1.00 95.50 207 VAL A C 1
ATOM 1521 O O . VAL A 1 207 ? -9.828 -25.992 0.592 1.00 95.50 207 VAL A O 1
ATOM 1524 N N . ARG A 1 208 ? -8.992 -24.582 2.121 1.00 94.75 208 ARG A N 1
ATOM 1525 C CA . ARG A 1 208 ? -9.843 -25.058 3.228 1.00 94.75 208 ARG A CA 1
ATOM 1526 C C . ARG A 1 208 ? -11.256 -24.484 3.223 1.00 94.75 208 ARG A C 1
ATOM 1528 O O . ARG A 1 208 ? -12.169 -25.117 3.739 1.00 94.75 208 ARG A O 1
ATOM 1535 N N . CYS A 1 209 ? -11.434 -23.274 2.701 1.00 94.62 209 CYS A N 1
ATOM 1536 C CA . CYS A 1 209 ? -12.721 -22.590 2.657 1.00 94.62 209 CYS A CA 1
ATOM 1537 C C . CYS A 1 209 ? -12.806 -21.668 1.422 1.00 94.62 209 CYS A C 1
ATOM 1539 O O . CYS A 1 209 ? -12.777 -20.447 1.564 1.00 94.62 209 CYS A O 1
ATOM 1541 N N . PRO A 1 210 ? -12.927 -22.218 0.196 1.00 94.12 210 PRO A N 1
ATOM 1542 C CA . PRO A 1 210 ? -12.875 -21.430 -1.044 1.00 94.12 210 PRO A CA 1
ATOM 1543 C C . PRO A 1 210 ? -13.917 -20.299 -1.135 1.00 94.12 210 PRO A C 1
ATOM 1545 O O . PRO A 1 210 ? -13.723 -19.327 -1.862 1.00 94.12 210 PRO A O 1
ATOM 1548 N N . GLY A 1 211 ? -15.030 -20.424 -0.404 1.00 94.69 211 GLY A N 1
ATOM 1549 C CA . GLY A 1 211 ? -16.106 -19.433 -0.367 1.00 94.69 211 GLY A CA 1
ATOM 1550 C C . GLY A 1 211 ? -15.908 -18.282 0.626 1.00 94.69 211 GLY A C 1
ATOM 1551 O O . GLY A 1 211 ? -16.670 -17.316 0.558 1.00 94.69 211 GLY A O 1
ATOM 1552 N N . CYS A 1 212 ? -14.931 -18.354 1.540 1.00 97.31 212 CYS A N 1
ATOM 1553 C CA . CYS A 1 212 ? -14.729 -17.307 2.544 1.00 97.31 212 CYS A CA 1
ATOM 1554 C C . CYS A 1 212 ? -14.137 -16.027 1.936 1.00 97.31 212 CYS A C 1
ATOM 1556 O O . CYS A 1 212 ? -13.575 -16.023 0.835 1.00 97.31 212 CYS A O 1
ATOM 1558 N N . LEU A 1 213 ? -14.231 -14.920 2.674 1.00 97.44 213 LEU A N 1
ATOM 1559 C CA . LEU A 1 213 ? -13.783 -13.614 2.186 1.00 97.44 213 LEU A CA 1
ATOM 1560 C C . LEU A 1 213 ? -12.285 -13.600 1.857 1.00 97.44 213 LEU A C 1
ATOM 1562 O O . LEU A 1 213 ? -11.899 -13.109 0.795 1.00 97.44 213 LEU A O 1
ATOM 1566 N N . ARG A 1 214 ? -11.442 -14.195 2.713 1.00 97.81 214 ARG A N 1
ATOM 1567 C CA . ARG A 1 214 ? -9.987 -14.258 2.489 1.00 97.81 214 ARG A CA 1
ATOM 1568 C C . ARG A 1 214 ? -9.608 -15.089 1.271 1.00 97.81 214 ARG A C 1
ATOM 1570 O O . ARG A 1 214 ? -8.681 -14.715 0.564 1.00 97.81 214 ARG A O 1
ATOM 1577 N N . ALA A 1 215 ? -10.338 -16.164 0.978 1.00 95.75 215 ALA A N 1
ATOM 1578 C CA . ALA A 1 215 ? -10.097 -16.962 -0.220 1.00 95.75 215 ALA A CA 1
ATOM 1579 C C . ALA A 1 215 ? -10.419 -16.180 -1.503 1.00 95.75 215 ALA A C 1
ATOM 1581 O O . ALA A 1 215 ? -9.667 -16.248 -2.478 1.00 95.75 215 ALA A O 1
ATOM 1582 N N . ARG A 1 216 ? -11.524 -15.424 -1.484 1.00 95.69 216 ARG A N 1
ATOM 1583 C CA . ARG A 1 216 ? -12.040 -14.692 -2.648 1.00 95.69 216 ARG A CA 1
ATOM 1584 C C . ARG A 1 216 ? -11.298 -13.389 -2.932 1.00 95.69 216 ARG A C 1
ATOM 1586 O O . ARG A 1 216 ? -11.120 -13.050 -4.097 1.00 95.69 216 ARG A O 1
ATOM 1593 N N . PHE A 1 217 ? -10.890 -12.665 -1.890 1.00 94.38 217 PHE A N 1
ATOM 1594 C CA . PHE A 1 217 ? -10.389 -11.290 -2.020 1.00 94.38 217 PHE A CA 1
ATOM 1595 C C . PHE A 1 217 ? -9.013 -11.059 -1.376 1.00 94.38 217 PHE A C 1
ATOM 1597 O O . PHE A 1 217 ? -8.429 -9.994 -1.557 1.00 94.38 217 PHE A O 1
ATOM 1604 N N . GLY A 1 218 ? -8.480 -12.028 -0.627 1.00 92.44 218 GLY A N 1
ATOM 1605 C CA . GLY A 1 218 ? -7.171 -11.911 0.013 1.00 92.44 218 GLY A CA 1
ATOM 1606 C C . GLY A 1 218 ? -6.014 -12.128 -0.965 1.00 92.44 218 GLY A C 1
ATOM 1607 O O . GLY A 1 218 ? -6.062 -13.009 -1.830 1.00 92.44 218 GLY A O 1
ATOM 1608 N N . MET A 1 219 ? -4.950 -11.339 -0.797 1.00 88.44 219 MET A N 1
ATOM 1609 C CA . MET A 1 219 ? -3.719 -11.452 -1.589 1.00 88.44 219 MET A CA 1
ATOM 1610 C C . MET A 1 219 ? -2.641 -12.260 -0.861 1.00 88.44 219 MET A C 1
ATOM 1612 O O . MET A 1 219 ? -2.081 -13.185 -1.442 1.00 88.44 219 MET A O 1
ATOM 1616 N N . ASP A 1 220 ? -2.378 -11.932 0.404 1.00 91.75 220 ASP A N 1
ATOM 1617 C CA . ASP A 1 220 ? -1.392 -12.588 1.271 1.00 91.75 220 ASP A CA 1
ATOM 1618 C C . ASP A 1 220 ? -1.791 -12.436 2.752 1.00 91.75 220 ASP A C 1
ATOM 1620 O O . ASP A 1 220 ? -2.848 -11.881 3.056 1.00 91.75 220 ASP A O 1
ATOM 1624 N N . ALA A 1 221 ? -0.968 -12.945 3.675 1.00 92.12 221 ALA A N 1
ATOM 1625 C CA . ALA A 1 221 ? -1.244 -12.925 5.113 1.00 92.12 221 ALA A CA 1
ATOM 1626 C C . ALA A 1 221 ? -1.345 -11.513 5.733 1.00 92.12 221 ALA A C 1
ATOM 1628 O O . ALA A 1 221 ? -1.965 -11.373 6.785 1.00 92.12 221 ALA A O 1
ATOM 1629 N N . THR A 1 222 ? -0.787 -10.478 5.092 1.00 93.56 222 THR A N 1
ATOM 1630 C CA . THR A 1 222 ? -0.931 -9.072 5.511 1.00 93.56 222 THR A CA 1
ATOM 1631 C C . THR A 1 222 ? -2.164 -8.434 4.871 1.00 93.56 222 THR A C 1
ATOM 1633 O O . THR A 1 222 ? -2.951 -7.768 5.536 1.00 93.56 222 THR A O 1
ATOM 1636 N N . ARG A 1 223 ? -2.355 -8.646 3.566 1.00 92.69 223 ARG A N 1
ATOM 1637 C CA . ARG A 1 223 ? -3.455 -8.091 2.764 1.00 92.69 223 ARG A CA 1
ATOM 1638 C C . ARG A 1 223 ? -4.580 -9.116 2.660 1.00 92.69 223 ARG A C 1
ATOM 1640 O O . ARG A 1 223 ? -4.879 -9.646 1.584 1.00 92.69 223 ARG A O 1
ATOM 1647 N N . ASN A 1 224 ? -5.183 -9.413 3.807 1.00 94.75 224 ASN A N 1
ATOM 1648 C CA . ASN A 1 224 ? -6.124 -10.517 4.005 1.00 94.75 224 ASN A CA 1
ATOM 1649 C C . ASN A 1 224 ? -7.567 -10.047 4.262 1.00 94.75 224 ASN A C 1
ATOM 1651 O O . ASN A 1 224 ? -8.309 -10.688 5.006 1.00 94.75 224 ASN A O 1
ATOM 1655 N N . VAL A 1 225 ? -7.982 -8.952 3.618 1.00 95.19 225 VAL A N 1
ATOM 1656 C CA . VAL A 1 225 ? -9.359 -8.413 3.610 1.00 95.19 225 VAL A CA 1
ATOM 1657 C C . VAL A 1 225 ? -9.806 -7.756 4.916 1.00 95.19 225 VAL A C 1
ATOM 1659 O O . VAL A 1 225 ? -10.355 -6.661 4.874 1.00 95.19 225 VAL A O 1
ATOM 1662 N N . GLY A 1 226 ? -9.611 -8.399 6.064 1.00 94.38 226 GLY A N 1
ATOM 1663 C CA . GLY A 1 226 ? -10.122 -7.880 7.324 1.00 94.38 226 GLY A CA 1
ATOM 1664 C C . GLY A 1 226 ? -9.650 -8.639 8.553 1.00 94.38 226 GLY A C 1
ATOM 1665 O O . GLY A 1 226 ? -9.150 -9.766 8.480 1.00 94.38 226 GLY A O 1
ATOM 1666 N N . PHE A 1 227 ? -9.850 -7.994 9.696 1.00 95.50 227 PHE A N 1
ATOM 1667 C CA . PHE A 1 227 ? -9.504 -8.485 11.022 1.00 95.50 227 PHE A CA 1
ATOM 1668 C C . PHE A 1 227 ? -10.756 -8.953 11.779 1.00 95.50 227 PHE A C 1
ATOM 1670 O O . PHE A 1 227 ? -11.859 -8.445 11.570 1.00 95.50 227 PHE A O 1
ATOM 1677 N N . GLY A 1 228 ? -10.587 -9.939 12.657 1.00 95.56 228 GLY A N 1
ATOM 1678 C CA . GLY A 1 228 ? -11.632 -10.429 13.546 1.00 95.56 228 GLY A CA 1
ATOM 1679 C C . GLY A 1 228 ? -11.034 -10.803 14.893 1.00 95.56 228 GLY A C 1
ATOM 1680 O O . GLY A 1 228 ? -10.018 -11.498 14.942 1.00 95.56 228 GLY A O 1
ATOM 1681 N N . SER A 1 229 ? -11.666 -10.343 15.971 1.00 96.62 229 SER A N 1
ATOM 1682 C CA . SER A 1 229 ? -11.244 -10.632 17.339 1.00 96.62 229 SER A CA 1
ATOM 1683 C C . SER A 1 229 ? -11.174 -12.140 17.578 1.00 96.62 229 SER A C 1
ATOM 1685 O O . SER A 1 229 ? -12.026 -12.896 17.104 1.00 96.62 229 SER A O 1
ATOM 1687 N N . SER A 1 230 ? -10.181 -12.599 18.336 1.00 94.44 230 SER A N 1
ATOM 1688 C CA . SER A 1 230 ? -9.969 -14.036 18.572 1.00 94.44 230 SER A CA 1
ATOM 1689 C C . SER A 1 230 ? -10.949 -14.634 19.587 1.00 94.44 230 SER A C 1
ATOM 1691 O O . SER A 1 230 ? -11.310 -15.806 19.494 1.00 94.44 230 SER A O 1
ATOM 1693 N N . ASN A 1 231 ? -11.390 -13.837 20.562 1.00 94.94 231 ASN A N 1
ATOM 1694 C CA . ASN A 1 231 ? -12.302 -14.239 21.631 1.00 94.94 231 ASN A CA 1
ATOM 1695 C C . ASN A 1 231 ? -13.000 -13.014 22.253 1.00 94.94 231 ASN A C 1
ATOM 1697 O O . ASN A 1 231 ? -12.725 -11.875 21.880 1.00 94.94 231 ASN A O 1
ATOM 1701 N N . ALA A 1 232 ? -13.916 -13.250 23.198 1.00 91.38 232 ALA A N 1
ATOM 1702 C CA . ALA A 1 232 ? -14.719 -12.195 23.817 1.00 91.38 232 ALA A CA 1
ATOM 1703 C C . ALA A 1 232 ? -13.890 -11.174 24.614 1.00 91.38 232 ALA A C 1
ATOM 1705 O O . ALA A 1 232 ? -14.211 -9.990 24.584 1.00 91.38 232 ALA A O 1
ATOM 1706 N N . ALA A 1 233 ? -12.819 -11.606 25.287 1.00 90.75 233 ALA A N 1
ATOM 1707 C CA . ALA A 1 233 ? -11.950 -10.704 26.042 1.00 90.75 233 ALA A CA 1
ATOM 1708 C C . ALA A 1 233 ? -11.160 -9.773 25.107 1.00 90.75 233 ALA A C 1
ATOM 1710 O O . ALA A 1 233 ? -11.096 -8.571 25.355 1.00 90.75 233 ALA A O 1
ATOM 1711 N N . ALA A 1 234 ? -10.631 -10.309 24.002 1.00 93.81 234 ALA A N 1
ATOM 1712 C CA . ALA A 1 234 ? -9.969 -9.520 22.965 1.00 93.81 234 ALA A CA 1
ATOM 1713 C C . ALA A 1 234 ? -10.944 -8.533 22.306 1.00 93.81 234 ALA A C 1
ATOM 1715 O O . ALA A 1 234 ? -10.664 -7.339 22.258 1.00 93.81 234 ALA A O 1
ATOM 1716 N N . ALA A 1 235 ? -12.134 -9.004 21.909 1.00 93.06 235 ALA A N 1
ATOM 1717 C CA . ALA A 1 235 ? -13.172 -8.151 21.329 1.00 93.06 235 ALA A CA 1
ATOM 1718 C C . ALA A 1 235 ? -13.535 -6.990 22.265 1.00 93.06 235 ALA A C 1
ATOM 1720 O O . ALA A 1 235 ? -13.642 -5.848 21.835 1.00 93.06 235 ALA A O 1
ATOM 1721 N N . PHE A 1 236 ? -13.676 -7.263 23.562 1.00 88.81 236 PHE A N 1
ATOM 1722 C CA . PHE A 1 236 ? -13.966 -6.238 24.556 1.00 88.81 236 PHE A CA 1
ATOM 1723 C C . PHE A 1 236 ? -12.877 -5.157 24.625 1.00 88.81 236 PHE A C 1
ATOM 1725 O O . PHE A 1 236 ? -13.184 -3.966 24.578 1.00 88.81 236 PHE A O 1
ATOM 1732 N N . GLN A 1 237 ? -11.605 -5.562 24.698 1.00 90.38 237 GLN A N 1
ATOM 1733 C CA . GLN A 1 237 ? -10.474 -4.630 24.742 1.00 90.38 237 GLN A CA 1
ATOM 1734 C C . GLN A 1 237 ? -10.359 -3.805 23.455 1.00 90.38 237 GLN A C 1
ATOM 1736 O O . GLN A 1 237 ? -10.200 -2.587 23.518 1.00 90.38 237 GLN A O 1
ATOM 1741 N N . GLU A 1 238 ? -10.489 -4.451 22.297 1.00 94.44 238 GLU A N 1
ATOM 1742 C CA . GLU A 1 238 ? -10.414 -3.814 20.980 1.00 94.44 238 GLU A CA 1
ATOM 1743 C C . GLU A 1 238 ? -11.543 -2.796 20.784 1.00 94.44 238 GLU A C 1
ATOM 1745 O O . GLU A 1 238 ? -11.297 -1.670 20.348 1.00 94.44 238 GLU A O 1
ATOM 1750 N N . ILE A 1 239 ? -12.783 -3.141 21.154 1.00 92.75 239 ILE A N 1
ATOM 1751 C CA . ILE A 1 239 ? -13.895 -2.198 21.018 1.00 92.75 239 ILE A CA 1
ATOM 1752 C C . ILE A 1 239 ? -13.737 -1.030 21.996 1.00 92.75 239 ILE A C 1
ATOM 1754 O O . ILE A 1 239 ? -13.970 0.111 21.607 1.00 92.75 239 ILE A O 1
ATOM 1758 N N . LYS A 1 240 ? -13.290 -1.274 23.235 1.00 89.88 240 LYS A N 1
ATOM 1759 C CA . LYS A 1 240 ? -13.013 -0.201 24.205 1.00 89.88 240 LYS A CA 1
ATOM 1760 C C . LYS A 1 240 ? -11.904 0.739 23.727 1.00 89.88 240 LYS A C 1
ATOM 1762 O O . LYS A 1 240 ? -11.987 1.940 23.971 1.00 89.88 240 LYS A O 1
ATOM 1767 N N . PHE A 1 241 ? -10.903 0.207 23.026 1.00 91.69 241 PHE A N 1
ATOM 1768 C CA . PHE A 1 241 ? -9.824 0.989 22.429 1.00 91.69 241 PHE A CA 1
ATOM 1769 C C . PHE A 1 241 ? -10.333 1.918 21.316 1.00 91.69 241 PHE A C 1
ATOM 1771 O O . PHE A 1 241 ? -10.080 3.120 21.362 1.00 91.69 241 PHE A O 1
ATOM 1778 N N . PHE A 1 242 ? -11.083 1.391 20.340 1.00 92.81 242 PHE A N 1
ATOM 1779 C CA . PHE A 1 242 ? -11.559 2.190 19.199 1.00 92.81 242 PHE A CA 1
ATOM 1780 C C . PHE A 1 242 ? -12.809 3.030 19.503 1.00 92.81 242 PHE A C 1
ATOM 1782 O O . PHE A 1 242 ? -13.006 4.086 18.903 1.00 92.81 242 PHE A O 1
ATOM 1789 N N . PHE A 1 243 ? -13.657 2.584 20.431 1.00 92.12 243 PHE A N 1
ATOM 1790 C CA . PHE A 1 243 ? -14.946 3.199 20.752 1.00 92.12 243 PHE A CA 1
ATOM 1791 C C . PHE A 1 243 ? -15.146 3.342 22.273 1.00 92.12 243 PHE A C 1
ATOM 1793 O O . PHE A 1 243 ? -16.067 2.743 22.836 1.00 92.12 243 PHE A O 1
ATOM 1800 N N . PRO A 1 244 ? -14.349 4.183 22.957 1.00 87.31 244 PRO A N 1
ATOM 1801 C CA . PRO A 1 244 ? -14.317 4.273 24.423 1.00 87.31 244 PRO A CA 1
ATOM 1802 C C . PRO A 1 244 ? -15.629 4.743 25.071 1.00 87.31 244 PRO A C 1
ATOM 1804 O O . PRO A 1 244 ? -15.810 4.589 26.273 1.00 87.31 244 PRO A O 1
ATOM 1807 N N . LYS A 1 245 ? -16.551 5.324 24.292 1.00 83.81 245 LYS A N 1
ATOM 1808 C CA . LYS A 1 245 ? -17.875 5.772 24.758 1.00 83.81 245 LYS A CA 1
ATOM 1809 C C . LYS A 1 245 ? -18.989 4.743 24.527 1.00 83.81 245 LYS A C 1
ATOM 1811 O O . LYS A 1 245 ? -20.145 5.030 24.830 1.00 83.81 245 LYS A O 1
ATOM 1816 N N . SER A 1 246 ? -18.678 3.578 23.961 1.00 76.81 246 SER A N 1
ATOM 1817 C CA . SER A 1 246 ? -19.680 2.534 23.740 1.00 76.81 246 SER A CA 1
ATOM 1818 C C . SER A 1 246 ? -20.014 1.829 25.051 1.00 76.81 246 SER A C 1
ATOM 1820 O O . SER A 1 246 ? -19.123 1.348 25.747 1.00 76.81 246 SER A O 1
ATOM 1822 N N . LEU A 1 247 ? -21.305 1.728 25.373 1.00 64.44 247 LEU A N 1
ATOM 1823 C CA . LEU A 1 247 ? -21.811 0.993 26.537 1.00 64.44 247 LEU A CA 1
ATOM 1824 C C . LEU A 1 247 ? -21.724 -0.520 26.288 1.00 64.44 247 LEU A C 1
ATOM 1826 O O . LEU A 1 247 ? -22.709 -1.164 25.938 1.00 64.44 247 LEU A O 1
ATOM 1830 N N . ILE A 1 248 ? -20.516 -1.069 26.404 1.00 65.00 248 ILE A N 1
ATOM 1831 C CA . ILE A 1 248 ? -20.226 -2.503 26.217 1.00 65.00 248 ILE A CA 1
ATOM 1832 C C . ILE A 1 248 ? -19.773 -3.142 27.532 1.00 65.00 248 ILE A C 1
ATOM 1834 O O . ILE A 1 248 ? -19.743 -4.367 27.650 1.00 65.00 248 ILE A O 1
ATOM 1838 N N . ASP A 1 249 ? -19.459 -2.319 28.535 1.00 66.25 249 ASP A N 1
ATOM 1839 C CA . ASP A 1 249 ? -19.072 -2.782 29.858 1.00 66.25 249 ASP A CA 1
ATOM 1840 C C . ASP A 1 249 ? -20.200 -3.652 30.447 1.00 66.25 249 ASP A C 1
ATOM 1842 O O . ASP A 1 249 ? -21.338 -3.184 30.575 1.00 66.25 249 ASP A O 1
ATOM 1846 N N . PRO A 1 250 ? -19.928 -4.928 30.791 1.00 67.00 250 PRO A N 1
ATOM 1847 C CA . PRO A 1 250 ? -20.882 -5.703 31.564 1.00 67.00 250 PRO A CA 1
ATOM 1848 C C . PRO A 1 250 ? -21.145 -4.963 32.873 1.00 67.00 250 PRO A C 1
ATOM 1850 O O . PRO A 1 250 ? -20.230 -4.365 33.443 1.00 67.00 250 PRO A O 1
ATOM 1853 N N . VAL A 1 251 ? -22.391 -5.010 33.353 1.00 72.81 251 VAL A N 1
ATOM 1854 C CA . VAL A 1 251 ? -22.745 -4.394 34.636 1.00 72.81 251 VAL A CA 1
ATOM 1855 C C . VAL A 1 251 ? -21.777 -4.933 35.696 1.00 72.81 251 VAL A C 1
ATOM 1857 O O . VAL A 1 251 ? -21.728 -6.153 35.890 1.00 72.81 251 VAL A O 1
ATOM 1860 N N . PRO A 1 252 ? -20.972 -4.070 36.345 1.00 77.06 252 PRO A N 1
ATOM 1861 C CA . PRO A 1 252 ? -19.979 -4.533 37.296 1.00 77.06 252 PRO A CA 1
ATOM 1862 C C . PRO A 1 252 ? -20.678 -5.262 38.441 1.00 77.06 252 PRO A C 1
ATOM 1864 O O . PRO A 1 252 ? -21.732 -4.841 38.924 1.00 77.06 252 PRO A O 1
ATOM 1867 N N . SER A 1 253 ? -20.085 -6.365 38.895 1.00 85.25 253 SER A N 1
ATOM 1868 C CA . SER A 1 253 ? -20.562 -7.029 40.107 1.00 85.25 253 SER A CA 1
ATOM 1869 C C . SER A 1 253 ? -20.472 -6.078 41.303 1.00 85.25 253 SER A C 1
ATOM 1871 O O . SER A 1 253 ? -19.642 -5.167 41.331 1.00 85.25 253 SER A O 1
ATOM 1873 N N . GLY A 1 254 ? -21.269 -6.324 42.346 1.00 89.75 254 GLY A N 1
ATOM 1874 C CA . GLY A 1 254 ? -21.217 -5.507 43.563 1.00 89.75 254 GLY A CA 1
ATOM 1875 C C . GLY A 1 254 ? -19.820 -5.442 44.197 1.00 89.75 254 GLY A C 1
ATOM 1876 O O . GLY A 1 254 ? -19.481 -4.433 44.807 1.00 89.75 254 GLY A O 1
ATOM 1877 N N . LYS A 1 255 ? -18.991 -6.482 44.017 1.00 92.62 255 LYS A N 1
ATOM 1878 C CA . LYS A 1 255 ? -17.582 -6.471 44.431 1.00 92.62 255 LYS A CA 1
ATOM 1879 C C . LYS A 1 255 ? -16.751 -5.525 43.558 1.00 92.62 255 LYS A C 1
ATOM 1881 O O . LYS A 1 255 ? -16.137 -4.617 44.091 1.00 92.62 255 LYS A O 1
ATOM 1886 N N . GLN A 1 256 ? -16.808 -5.671 42.233 1.00 87.44 256 GLN A N 1
ATOM 1887 C CA . GLN A 1 256 ? -16.055 -4.819 41.300 1.00 87.44 256 GLN A CA 1
ATOM 1888 C C . GLN A 1 256 ? -16.424 -3.336 41.420 1.00 87.44 256 GLN A C 1
ATOM 1890 O O . GLN A 1 256 ? -15.554 -2.477 41.329 1.00 87.44 256 GLN A O 1
ATOM 1895 N N . ALA A 1 257 ? -17.704 -3.032 41.648 1.00 89.06 257 ALA A N 1
ATOM 1896 C CA . ALA A 1 257 ? -18.149 -1.664 41.882 1.00 89.06 257 ALA A CA 1
ATOM 1897 C C . ALA A 1 257 ? -17.549 -1.087 43.175 1.00 89.06 257 ALA A C 1
ATOM 1899 O O . ALA A 1 257 ? -17.101 0.057 43.179 1.00 89.06 257 ALA A O 1
ATOM 1900 N N . LYS A 1 258 ? -17.503 -1.878 44.258 1.00 93.31 258 LYS A N 1
ATOM 1901 C CA . LYS A 1 258 ? -16.867 -1.470 45.519 1.00 93.31 258 LYS A CA 1
ATOM 1902 C C . LYS A 1 258 ? -15.369 -1.261 45.349 1.00 93.31 258 LYS A C 1
ATOM 1904 O O . LYS A 1 258 ? -14.890 -0.202 45.727 1.00 93.31 258 LYS A O 1
ATOM 1909 N N . ASP A 1 259 ? -14.677 -2.217 44.737 1.00 93.56 259 ASP A N 1
ATOM 1910 C CA . ASP A 1 259 ? -13.232 -2.143 44.504 1.00 93.56 259 ASP A CA 1
ATOM 1911 C C . ASP A 1 259 ? -12.894 -0.879 43.688 1.00 93.56 259 ASP A C 1
ATOM 1913 O O . ASP A 1 259 ? -12.057 -0.083 44.100 1.00 93.56 259 ASP A O 1
ATOM 1917 N N . TYR A 1 260 ? -13.645 -0.592 42.616 1.00 89.81 260 TYR A N 1
ATOM 1918 C CA . TYR A 1 260 ? -13.472 0.636 41.830 1.00 89.81 260 TYR A CA 1
ATOM 1919 C C . TYR A 1 260 ? -13.715 1.915 42.645 1.00 89.81 260 TYR A C 1
ATOM 1921 O O . TYR A 1 260 ? -12.930 2.860 42.571 1.00 89.81 260 TYR A O 1
ATOM 1929 N N . VAL A 1 261 ? -14.784 1.962 43.448 1.00 92.31 261 VAL A N 1
ATOM 1930 C CA . VAL A 1 261 ? -15.054 3.120 44.314 1.00 92.31 261 VAL A CA 1
ATOM 1931 C C . VAL A 1 261 ? -13.923 3.307 45.324 1.00 92.31 261 VAL A C 1
ATOM 1933 O O . VAL A 1 261 ? -13.461 4.431 45.518 1.00 92.31 261 VAL A O 1
ATOM 1936 N N . THR A 1 262 ? -13.454 2.235 45.957 1.00 94.62 262 THR A N 1
ATOM 1937 C CA . THR A 1 262 ? -12.399 2.289 46.976 1.00 94.62 262 THR A CA 1
ATOM 1938 C C . THR A 1 262 ? -11.044 2.667 46.387 1.00 94.62 262 THR A C 1
ATOM 1940 O O . THR A 1 262 ? -10.353 3.497 46.969 1.00 94.62 262 THR A O 1
ATOM 1943 N N . GLU A 1 263 ? -10.676 2.116 45.234 1.00 92.75 263 GLU A N 1
ATOM 1944 C CA . GLU A 1 263 ? -9.341 2.294 44.656 1.00 92.75 263 GLU A CA 1
ATOM 1945 C C . GLU A 1 263 ? -9.240 3.539 43.768 1.00 92.75 263 GLU A C 1
ATOM 1947 O O . GLU A 1 263 ? -8.269 4.286 43.869 1.00 92.75 263 GLU A O 1
ATOM 1952 N N . ALA A 1 264 ? -10.239 3.796 42.918 1.00 89.88 264 ALA A N 1
ATOM 1953 C CA . ALA A 1 264 ? -10.158 4.841 41.896 1.00 89.88 264 ALA A CA 1
ATOM 1954 C C . ALA A 1 264 ? -10.836 6.162 42.296 1.00 89.88 264 ALA A C 1
ATOM 1956 O O . ALA A 1 264 ? -10.425 7.219 41.823 1.00 89.88 264 ALA A O 1
ATOM 1957 N N . ILE A 1 265 ? -11.875 6.125 43.143 1.00 91.75 265 ILE A N 1
ATOM 1958 C CA . ILE A 1 265 ? -12.668 7.322 43.493 1.00 91.75 265 ILE A CA 1
ATOM 1959 C C . ILE A 1 265 ? -12.314 7.850 44.887 1.00 91.75 265 ILE A C 1
ATOM 1961 O O . ILE A 1 265 ? -12.087 9.049 45.067 1.00 91.75 265 ILE A O 1
ATOM 1965 N N . THR A 1 266 ? -12.290 6.966 45.885 1.00 94.94 266 THR A N 1
ATOM 1966 C CA . THR A 1 266 ? -12.229 7.339 47.307 1.00 94.94 266 THR A CA 1
ATOM 1967 C C . THR A 1 266 ? -11.025 8.213 47.668 1.00 94.94 266 THR A C 1
ATOM 1969 O O . THR A 1 266 ? -11.246 9.190 48.389 1.00 94.94 266 THR A O 1
ATOM 1972 N N . PRO A 1 267 ? -9.788 7.957 47.188 1.00 94.88 267 PRO A N 1
ATOM 1973 C CA . PRO A 1 267 ? -8.631 8.762 47.583 1.00 94.88 267 PRO A CA 1
ATOM 1974 C C . PRO A 1 267 ? -8.787 10.245 47.214 1.00 94.88 267 PRO A C 1
ATOM 1976 O O . PRO A 1 267 ? -8.682 11.121 48.074 1.00 94.88 267 PRO A O 1
ATOM 1979 N N . THR A 1 268 ? -9.114 10.527 45.952 1.00 94.19 268 THR A N 1
ATOM 1980 C CA . THR A 1 268 ? -9.245 11.896 45.434 1.00 94.19 268 THR A CA 1
ATOM 1981 C C . THR A 1 268 ? -10.506 12.577 45.956 1.00 94.19 268 THR A C 1
ATOM 1983 O O . THR A 1 268 ? -10.462 13.743 46.349 1.00 94.19 268 THR A O 1
ATOM 1986 N N . LEU A 1 269 ? -11.628 11.851 46.022 1.00 95.31 269 LEU A N 1
ATOM 1987 C CA . LEU A 1 269 ? -12.885 12.414 46.512 1.00 95.31 269 LEU A CA 1
ATOM 1988 C C . LEU A 1 269 ? -12.802 12.783 47.997 1.00 95.31 269 LEU A C 1
ATOM 1990 O O . LEU A 1 269 ? -13.271 13.850 48.386 1.00 95.31 269 LEU A O 1
ATOM 1994 N N . THR A 1 270 ? -12.170 11.942 48.819 1.00 96.44 270 THR A N 1
ATOM 1995 C CA . THR A 1 270 ? -11.989 12.229 50.250 1.00 96.44 270 THR A CA 1
ATOM 1996 C C . THR A 1 270 ? -11.122 13.469 50.452 1.00 96.44 270 THR A C 1
ATOM 1998 O O . THR A 1 270 ? -11.505 14.349 51.218 1.00 96.44 270 THR A O 1
ATOM 2001 N N . ALA A 1 271 ? -10.004 13.591 49.727 1.00 95.44 271 ALA A N 1
ATOM 2002 C CA . ALA A 1 271 ? -9.153 14.781 49.789 1.00 95.44 271 ALA A CA 1
ATOM 2003 C C . ALA A 1 271 ? -9.916 16.063 49.401 1.00 95.44 271 ALA A C 1
ATOM 2005 O O . ALA A 1 271 ? -9.859 17.059 50.124 1.00 95.44 271 ALA A O 1
ATOM 2006 N N . GLY A 1 272 ? -10.704 16.016 48.322 1.00 96.06 272 GLY A N 1
ATOM 2007 C CA . GLY A 1 272 ? -11.519 17.153 47.886 1.00 96.06 272 GLY A CA 1
ATOM 2008 C C . GLY A 1 272 ? -12.615 17.533 48.882 1.00 96.06 272 GLY A C 1
ATOM 2009 O O . GLY A 1 272 ? -12.838 18.715 49.137 1.00 96.06 272 GLY A O 1
ATOM 2010 N N . LEU A 1 273 ? -13.276 16.546 49.497 1.00 96.81 273 LEU A N 1
ATOM 2011 C CA . LEU A 1 273 ? -14.297 16.780 50.525 1.00 96.81 273 LEU A CA 1
ATOM 2012 C C . LEU A 1 273 ? -13.709 17.378 51.809 1.00 96.81 273 LEU A C 1
ATOM 2014 O O . LEU A 1 273 ? -14.347 18.232 52.429 1.00 96.81 273 LEU A O 1
ATOM 2018 N N . VAL A 1 274 ? -12.499 16.966 52.196 1.00 96.94 274 VAL A N 1
ATOM 2019 C CA . VAL A 1 274 ? -11.776 17.556 53.333 1.00 96.94 274 VAL A CA 1
ATOM 2020 C C . VAL A 1 274 ? -11.475 19.032 53.062 1.00 96.94 274 VAL A C 1
ATOM 2022 O O . VAL A 1 274 ? -11.777 19.881 53.905 1.00 96.94 274 VAL A O 1
ATOM 2025 N N . GLU A 1 275 ? -10.968 19.365 51.872 1.00 96.19 275 GLU A N 1
ATOM 2026 C CA . GLU A 1 275 ? -10.646 20.755 51.528 1.00 96.19 275 GLU A CA 1
ATOM 2027 C C . GLU A 1 275 ? -11.904 21.622 51.348 1.00 96.19 275 GLU A C 1
ATOM 2029 O O . GLU A 1 275 ? -11.931 22.786 51.755 1.00 96.19 275 GLU A O 1
ATOM 2034 N N . LEU A 1 276 ? -12.996 21.046 50.837 1.00 96.56 276 LEU A N 1
ATOM 2035 C CA . LEU A 1 276 ? -14.298 21.710 50.774 1.00 96.56 276 LEU A CA 1
ATOM 2036 C C . LEU A 1 276 ? -14.806 22.091 52.176 1.00 96.56 276 LEU A C 1
ATOM 2038 O O . LEU A 1 276 ? -15.262 23.217 52.393 1.00 96.56 276 LEU A O 1
ATOM 2042 N N . CYS A 1 277 ? -14.701 21.173 53.145 1.00 95.88 277 CYS A N 1
ATOM 2043 C CA . CYS A 1 277 ? -15.103 21.422 54.534 1.00 95.88 277 CYS A CA 1
ATOM 2044 C C . CYS A 1 277 ? -14.268 22.523 55.204 1.00 95.88 277 CYS A C 1
ATOM 2046 O O . CYS A 1 277 ? -14.774 23.245 56.069 1.00 95.88 277 CYS A O 1
ATOM 2048 N N . ARG A 1 278 ? -12.996 22.649 54.810 1.00 96.12 278 ARG A N 1
ATOM 2049 C CA . ARG A 1 278 ? -12.065 23.667 55.307 1.00 96.12 278 ARG A CA 1
ATOM 2050 C C . ARG A 1 278 ? -12.347 25.048 54.708 1.00 96.12 278 ARG A C 1
ATOM 2052 O O . ARG A 1 278 ? -12.346 26.032 55.442 1.00 96.12 278 ARG A O 1
ATOM 2059 N N . THR A 1 279 ? -12.598 25.118 53.402 1.00 95.69 279 THR A N 1
ATOM 2060 C CA . THR A 1 279 ? -12.764 26.380 52.655 1.00 95.69 279 THR A CA 1
ATOM 2061 C C . THR A 1 279 ? -14.171 26.970 52.742 1.00 95.69 279 THR A C 1
ATOM 2063 O O . THR A 1 279 ? -14.311 28.190 52.718 1.00 95.69 279 THR A O 1
ATOM 2066 N N . LYS A 1 280 ? -15.208 26.127 52.874 1.00 95.56 280 LYS A N 1
ATOM 2067 C CA . LYS A 1 280 ? -16.631 26.519 52.981 1.00 95.56 280 LYS A CA 1
ATOM 2068 C C . LYS A 1 280 ? -17.071 27.564 51.933 1.00 95.56 280 LYS A C 1
ATOM 2070 O O . LYS A 1 280 ? -17.586 28.624 52.291 1.00 95.56 280 LYS A O 1
ATOM 2075 N N . PRO A 1 281 ? -16.874 27.289 50.634 1.00 96.56 281 PRO A N 1
ATOM 2076 C CA . PRO A 1 281 ? -17.232 28.210 49.561 1.00 96.56 281 PRO A CA 1
ATOM 2077 C C . PRO A 1 281 ? -18.755 28.373 49.449 1.00 96.56 281 PRO A C 1
ATOM 2079 O O . PRO A 1 281 ? -19.516 27.464 49.779 1.00 96.56 281 PRO A O 1
ATOM 2082 N N . ALA A 1 282 ? -19.203 29.505 48.899 1.00 95.25 282 ALA A N 1
ATOM 2083 C CA . ALA A 1 282 ? -20.628 29.791 48.702 1.00 95.25 282 ALA A CA 1
ATOM 2084 C C . ALA A 1 282 ? -21.342 28.758 47.804 1.00 95.25 282 ALA A C 1
ATOM 2086 O O . ALA A 1 282 ? -22.509 28.454 48.027 1.00 95.25 282 ALA A O 1
ATOM 2087 N N . ASN A 1 283 ? -20.629 28.190 46.821 1.00 96.94 283 ASN A N 1
ATOM 2088 C CA . ASN A 1 283 ? -21.144 27.184 45.886 1.00 96.94 283 ASN A CA 1
ATOM 2089 C C . ASN A 1 283 ? -20.346 25.868 46.002 1.00 96.94 283 ASN A C 1
ATOM 2091 O O . ASN A 1 283 ? -19.455 25.618 45.184 1.00 96.94 283 ASN A O 1
ATOM 2095 N N . PRO A 1 284 ? -20.637 25.007 46.996 1.00 95.50 284 PRO A N 1
ATOM 2096 C CA . PRO A 1 284 ? -19.801 23.851 47.329 1.00 95.50 284 PRO A CA 1
ATOM 2097 C C . PRO A 1 284 ? -19.686 22.810 46.211 1.00 95.50 284 PRO A C 1
ATOM 2099 O O . PRO A 1 284 ? -18.612 22.255 45.999 1.00 95.50 284 PRO A O 1
ATOM 2102 N N . VAL A 1 285 ? -20.759 22.575 45.450 1.00 96.00 285 VAL A N 1
ATOM 2103 C CA . VAL A 1 285 ? -20.759 21.589 44.353 1.00 96.00 285 VAL A CA 1
ATOM 2104 C C . VAL A 1 285 ? -19.884 22.049 43.186 1.00 96.00 285 VAL A C 1
ATOM 2106 O O . VAL A 1 285 ? -19.059 21.281 42.700 1.00 96.00 285 VAL A O 1
ATOM 2109 N N . GLN A 1 286 ? -20.032 23.306 42.754 1.00 96.12 286 GLN A N 1
ATOM 2110 C CA . GLN A 1 286 ? -19.210 23.869 41.676 1.00 96.12 286 GLN A CA 1
ATOM 2111 C C . GLN A 1 286 ? -17.738 23.939 42.082 1.00 96.12 286 GLN A C 1
ATOM 2113 O O . GLN A 1 286 ? -16.867 23.593 41.288 1.00 96.12 286 GLN A O 1
ATOM 2118 N N . TRP A 1 287 ? -17.470 24.336 43.328 1.00 97.25 287 TRP A N 1
ATOM 2119 C CA . TRP A 1 287 ? -16.114 24.378 43.858 1.00 97.25 287 TRP A CA 1
ATOM 2120 C C . TRP A 1 287 ? -15.473 22.987 43.878 1.00 97.25 287 TRP A C 1
ATOM 2122 O O . TRP A 1 287 ? -14.358 22.829 43.392 1.00 97.25 287 TRP A O 1
ATOM 2132 N N . LEU A 1 288 ? -16.189 21.963 44.364 1.00 96.25 288 LEU A N 1
ATOM 2133 C CA . LEU A 1 288 ? -15.669 20.595 44.406 1.00 96.25 288 LEU A CA 1
ATOM 2134 C C . LEU A 1 288 ? -15.436 20.036 42.999 1.00 96.25 288 LEU A C 1
ATOM 2136 O O . LEU A 1 288 ? -14.426 19.379 42.769 1.00 96.25 288 LEU A O 1
ATOM 2140 N N . ALA A 1 289 ? -16.328 20.319 42.047 1.00 95.00 289 ALA A N 1
ATOM 2141 C CA . ALA A 1 289 ? -16.148 19.910 40.656 1.00 95.00 289 ALA A CA 1
ATOM 2142 C C . ALA A 1 289 ? -14.879 20.522 40.039 1.00 95.00 289 ALA A C 1
ATOM 2144 O O . ALA A 1 289 ? -14.097 19.806 39.415 1.00 95.00 289 ALA A O 1
ATOM 2145 N N . ALA A 1 290 ? -14.645 21.821 40.259 1.00 94.00 290 ALA A N 1
ATOM 2146 C CA . ALA A 1 290 ? -13.425 22.491 39.816 1.00 94.00 290 ALA A CA 1
ATOM 2147 C C . ALA A 1 290 ? -12.180 21.912 40.508 1.00 94.00 290 ALA 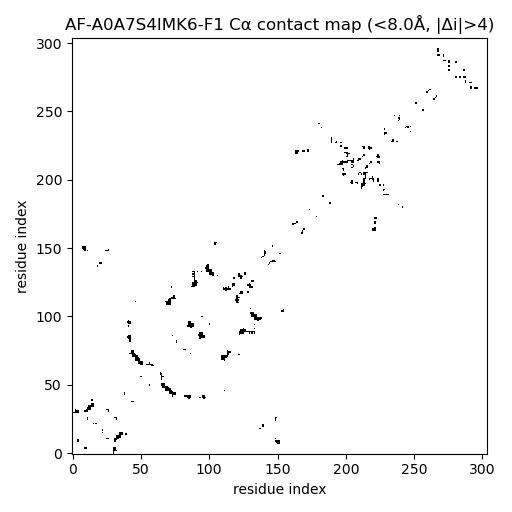A C 1
ATOM 2149 O O . ALA A 1 290 ? -11.198 21.596 39.842 1.00 94.00 290 ALA A O 1
ATOM 2150 N N . TRP A 1 291 ? -12.247 21.691 41.825 1.00 94.75 291 TRP A N 1
ATOM 2151 C CA . TRP A 1 291 ? -11.152 21.098 42.591 1.00 94.75 291 TRP A CA 1
ATOM 2152 C C . TRP A 1 291 ? -10.786 19.702 42.075 1.00 94.75 291 TRP A C 1
ATOM 2154 O O . TRP A 1 291 ? -9.609 19.420 41.861 1.00 94.75 291 TRP A O 1
ATOM 2164 N N . LEU A 1 292 ? -11.780 18.843 41.820 1.00 93.88 292 LEU A N 1
ATOM 2165 C CA . LEU A 1 292 ? -11.572 17.498 41.275 1.00 93.88 292 LEU A CA 1
ATOM 2166 C C . LEU A 1 292 ? -10.981 17.536 39.862 1.00 93.88 292 LEU A C 1
ATOM 2168 O O . LEU A 1 292 ? -10.126 16.715 39.548 1.00 93.88 292 LEU A O 1
ATOM 2172 N N . ALA A 1 293 ? -11.401 18.489 39.025 1.00 91.00 293 ALA A N 1
ATOM 2173 C CA . ALA A 1 293 ? -10.834 18.665 37.691 1.00 91.00 293 ALA A CA 1
ATOM 2174 C C . ALA A 1 293 ? -9.347 19.057 37.751 1.00 91.00 293 ALA A C 1
ATOM 2176 O O . ALA A 1 293 ? -8.544 18.506 36.999 1.00 91.00 293 ALA A O 1
ATOM 2177 N N . SER A 1 294 ? -8.976 19.950 38.675 1.00 90.56 294 SER A N 1
ATOM 2178 C CA . SER A 1 294 ? -7.589 20.391 38.874 1.00 90.56 294 SER A CA 1
ATOM 2179 C C . SER A 1 294 ? -6.701 19.360 39.579 1.00 90.56 294 SER A C 1
ATOM 2181 O O . SER A 1 294 ? -5.489 19.390 39.404 1.00 90.56 294 SER A O 1
ATOM 2183 N N . ASN A 1 295 ? -7.278 18.448 40.366 1.00 90.75 295 ASN A N 1
ATOM 2184 C CA . ASN A 1 295 ? -6.546 17.456 41.165 1.00 90.75 295 ASN A CA 1
ATOM 2185 C C . ASN A 1 295 ? -6.794 16.015 40.685 1.00 90.75 295 ASN A C 1
ATOM 2187 O O . ASN A 1 295 ? -6.714 15.066 41.467 1.00 90.75 295 ASN A O 1
ATOM 2191 N N . ASN A 1 296 ? -7.124 15.835 39.404 1.00 88.00 296 ASN A N 1
ATOM 2192 C CA . ASN A 1 296 ? -7.332 14.513 38.825 1.00 88.00 296 ASN A CA 1
ATOM 2193 C C . ASN A 1 296 ? -5.980 13.799 38.613 1.00 88.00 296 ASN A C 1
ATOM 2195 O O . ASN A 1 296 ? -5.218 14.225 37.744 1.00 88.00 296 ASN A O 1
ATOM 2199 N N . PRO A 1 297 ? -5.694 12.678 39.306 1.00 86.81 297 PRO A N 1
ATOM 2200 C CA . PRO A 1 297 ? -4.427 11.951 39.159 1.00 86.81 297 PRO A CA 1
ATOM 2201 C C . PRO A 1 297 ? -4.248 11.301 37.777 1.00 86.81 297 PRO A C 1
ATOM 2203 O O . PRO A 1 297 ? -3.148 10.879 37.436 1.00 86.81 297 PRO A O 1
ATOM 2206 N N . ASN A 1 298 ? -5.321 11.211 36.985 1.00 84.81 298 ASN A N 1
ATOM 2207 C CA . ASN A 1 298 ? -5.304 10.634 35.640 1.00 84.81 298 ASN A CA 1
ATOM 2208 C C . ASN A 1 298 ? -5.166 11.688 34.529 1.00 84.81 298 ASN A C 1
ATOM 2210 O O . ASN A 1 298 ? -5.142 11.328 33.352 1.00 84.81 298 ASN A O 1
ATOM 2214 N N . SER A 1 299 ? -5.105 12.975 34.881 1.00 78.56 299 SER A N 1
ATOM 2215 C CA . SER A 1 299 ? -4.817 14.054 33.935 1.00 78.56 299 SER A CA 1
ATOM 2216 C C . SER A 1 299 ? -3.330 14.427 34.006 1.00 78.56 299 SER A C 1
ATOM 2218 O O . SER A 1 299 ? -2.762 14.433 35.099 1.00 78.56 299 SER A O 1
ATOM 2220 N N . PRO A 1 300 ? -2.677 14.764 32.878 1.00 72.12 300 PRO A N 1
ATOM 2221 C CA . PRO A 1 300 ? -1.327 15.314 32.916 1.00 72.12 300 PRO A CA 1
ATOM 2222 C C . PRO A 1 300 ? -1.320 16.631 33.700 1.00 72.12 300 PRO A C 1
ATOM 2224 O O . PRO A 1 300 ? -2.214 17.461 33.535 1.00 72.12 300 PRO A O 1
ATOM 2227 N N . ILE A 1 301 ? -0.301 16.823 34.539 1.00 68.31 301 ILE A N 1
ATOM 2228 C CA . ILE A 1 301 ? -0.091 18.080 35.261 1.00 68.31 301 ILE A CA 1
ATOM 2229 C C . ILE A 1 301 ? 0.395 19.106 34.238 1.00 68.31 301 ILE A C 1
ATOM 2231 O O . ILE A 1 301 ? 1.537 19.043 33.781 1.00 68.31 301 ILE A O 1
ATOM 2235 N N . THR A 1 302 ? -0.474 20.031 33.845 1.00 59.28 302 THR A N 1
ATOM 2236 C CA . THR A 1 302 ? -0.082 21.194 33.048 1.00 59.28 302 THR A CA 1
ATOM 2237 C C . THR A 1 302 ? 0.629 22.172 33.979 1.00 59.28 302 THR A C 1
ATOM 2239 O O . THR A 1 302 ? -0.003 22.745 34.863 1.00 59.28 302 THR A O 1
ATOM 2242 N N . MET A 1 303 ? 1.951 22.299 33.843 1.00 52.16 303 MET A N 1
ATOM 2243 C CA . MET A 1 303 ? 2.680 23.406 34.462 1.00 52.16 303 MET A CA 1
ATOM 2244 C C . MET A 1 303 ? 2.506 24.633 33.566 1.00 52.16 303 MET A C 1
ATOM 2246 O O . MET A 1 303 ? 2.961 24.602 32.422 1.00 52.16 303 MET A O 1
ATOM 2250 N N . ASP A 1 304 ? 1.820 25.650 34.083 1.00 47.00 304 ASP A N 1
ATOM 2251 C CA . ASP A 1 304 ? 1.824 27.010 33.529 1.00 47.00 304 ASP A CA 1
ATOM 2252 C C . ASP A 1 304 ? 3.099 27.760 33.951 1.00 47.00 304 ASP A C 1
ATOM 2254 O O . ASP A 1 304 ? 3.570 27.538 35.095 1.00 47.00 304 ASP A O 1
#

Secondary structure (DSSP, 8-state):
------TT---EEE-TTS-HHHHHTS-SSGGGEEE-SSS-SSS--EEEEEEPTT--S---TTSPPSEEEEEEES--TTSSS-TTSPPPBTTBTTTTSSSEEEE-TT--S-----TT-TTTSTT-SSTTT-SEEEE-TT--TTTTT--BTTB---SSPPPPPPPTTSHHHHHHHHTSS--------STTHHHHHHHHH--SSHHHHHHH-TTSHHHHH--SSSS-S----SSHHHHHHHHHHH-TTS--SPPPPHHHHHHHIIIIIHHHHHHHHHHHHHH--SSHHHHHHHHHHHT-TTS-----

pLDDT: mean 84.52, std 12.0, range [47.0, 97.94]

Radius of gyration: 32.45 Å; Cα contacts (8 Å, |Δi|>4): 380; chains: 1; bounding box: 55×55×93 Å

InterPro domains:
  IPR007858 Dpy-30 motif [PF05186] (256-297)
  IPR034907 Nucleoside diphosphate kinase-like domain [PF00334] (167-246)
  IPR034907 Nucleoside diphosphate kinase-like domain [SM00562] (133-250)
  IPR036850 Nucleoside diphosphate kinase-like domain superfamily [G3DSA:3.30.70.141] (146-248)
  IPR036850 Nucleoside diphosphate kinase-like domain superfamily [SSF54919] (167-251)